Protein AF-A0A926ACT5-F1 (afdb_monomer_lite)

Foldseek 3Di:
DDPPAAAEEEECCVPLVVVQCVVVVNDRHDYDHDDPPSLCCVVVPVGVYYDDDDDPCPSCVVSVHDADPSNCSDDDDDDDDDDLVCCVVDVVVLVVVQVVLQLVQFQVVLQFKKKKKWKAFDADPVVVFCLQCVDPQRQAPPTKDKDWDDDPVPPPDDGGTIIIIIHMGTPVCVVVSVVSCVVRRIDDMDIDGGRTDGDPGRPVSVVVCVVSVND

pLDDT: mean 90.83, std 10.03, range [45.06, 97.69]

Structure (mmCIF, N/CA/C/O backbone):
data_AF-A0A926ACT5-F1
#
_entry.id   AF-A0A926ACT5-F1
#
loop_
_atom_site.group_PDB
_atom_site.id
_atom_site.type_symbol
_atom_site.label_atom_id
_atom_site.label_alt_id
_atom_site.label_comp_id
_atom_site.label_asym_id
_atom_site.label_entity_id
_atom_site.label_seq_id
_atom_site.pdbx_PDB_ins_code
_atom_site.Cartn_x
_atom_site.Cartn_y
_atom_site.Cartn_z
_atom_site.occupancy
_atom_site.B_iso_or_equiv
_atom_site.auth_seq_id
_atom_site.auth_comp_id
_atom_site.auth_asym_id
_atom_site.auth_atom_id
_atom_site.pdbx_PDB_model_num
ATOM 1 N N . GLU A 1 1 ? -18.140 -17.468 43.016 1.00 45.06 1 GLU A N 1
ATOM 2 C CA . GLU A 1 1 ? -19.578 -17.197 42.800 1.00 45.06 1 GLU A CA 1
ATOM 3 C C . GLU A 1 1 ? -19.751 -15.867 42.075 1.00 45.06 1 GLU A C 1
ATOM 5 O O . GLU A 1 1 ? -19.303 -14.857 42.593 1.00 45.06 1 GLU A O 1
ATOM 10 N N . THR A 1 2 ? -20.333 -15.843 40.872 1.00 53.59 2 THR A N 1
ATOM 11 C CA . THR A 1 2 ? -20.598 -14.592 40.121 1.00 53.59 2 THR A CA 1
ATOM 12 C C . THR A 1 2 ? -21.852 -14.725 39.252 1.00 53.59 2 THR A C 1
ATOM 14 O O . THR A 1 2 ? -21.827 -14.436 38.058 1.00 53.59 2 THR A O 1
ATOM 17 N N . LYS A 1 3 ? -22.965 -15.209 39.812 1.00 49.44 3 LYS A N 1
ATOM 18 C CA . LYS A 1 3 ? -24.252 -15.143 39.106 1.00 49.44 3 LYS A CA 1
ATOM 19 C C . LYS A 1 3 ? -24.811 -13.726 39.278 1.00 49.44 3 LYS A C 1
ATOM 21 O O . LYS A 1 3 ? -25.145 -13.344 40.390 1.00 49.44 3 LYS A O 1
ATOM 26 N N . GLY A 1 4 ? -24.852 -12.949 38.189 1.00 66.31 4 GLY A N 1
ATOM 27 C CA . GLY A 1 4 ? -25.552 -11.656 38.127 1.00 66.31 4 GLY A CA 1
ATOM 28 C C . GLY A 1 4 ? -24.704 -10.377 38.066 1.00 66.31 4 GLY A C 1
ATOM 29 O O . GLY A 1 4 ? -25.287 -9.298 38.080 1.00 66.31 4 GLY A O 1
ATOM 30 N N . ARG A 1 5 ? -23.363 -10.442 37.979 1.00 83.88 5 ARG A N 1
ATOM 31 C CA . ARG A 1 5 ? -22.540 -9.225 37.795 1.00 83.88 5 ARG A CA 1
ATOM 32 C C . ARG A 1 5 ? -22.279 -8.932 36.317 1.00 83.88 5 ARG A C 1
ATOM 34 O O . ARG A 1 5 ? -21.979 -9.852 35.559 1.00 83.88 5 ARG A O 1
ATOM 41 N N . ASN A 1 6 ? -22.340 -7.655 35.939 1.00 90.62 6 ASN A N 1
ATOM 42 C CA . ASN A 1 6 ? -21.939 -7.190 34.610 1.00 90.62 6 ASN A CA 1
ATOM 43 C C . ASN A 1 6 ? -20.489 -7.592 34.297 1.00 90.62 6 ASN A C 1
ATOM 45 O O . ASN A 1 6 ? -19.624 -7.573 35.180 1.00 90.62 6 ASN A O 1
ATOM 49 N N . ILE A 1 7 ? -20.221 -7.886 33.024 1.00 94.00 7 ILE A N 1
ATOM 50 C CA . ILE A 1 7 ? -18.858 -8.102 32.525 1.00 94.00 7 ILE A CA 1
ATOM 51 C C . ILE A 1 7 ? -18.122 -6.761 32.547 1.00 94.00 7 ILE A C 1
ATOM 53 O O . ILE A 1 7 ? -18.579 -5.790 31.945 1.00 94.00 7 ILE A O 1
ATOM 57 N N . ARG A 1 8 ? -16.985 -6.683 33.240 1.00 95.56 8 ARG A N 1
ATOM 58 C CA . ARG A 1 8 ? -16.151 -5.477 33.296 1.00 95.56 8 ARG A CA 1
ATOM 59 C C . ARG A 1 8 ? -15.156 -5.491 32.148 1.00 95.56 8 ARG A C 1
ATOM 61 O O . ARG A 1 8 ? -14.378 -6.432 32.021 1.00 95.56 8 ARG A O 1
ATOM 68 N N . ILE A 1 9 ? -15.153 -4.446 31.333 1.00 96.56 9 ILE A N 1
ATOM 69 C CA . ILE A 1 9 ? -14.316 -4.370 30.134 1.00 96.56 9 ILE A CA 1
ATOM 70 C C . ILE A 1 9 ? -13.440 -3.126 30.231 1.00 96.56 9 ILE A C 1
ATOM 72 O O . ILE A 1 9 ? -13.951 -2.006 30.206 1.00 96.56 9 ILE A O 1
ATOM 76 N N . ALA A 1 10 ? -12.127 -3.313 30.355 1.00 96.56 10 ALA A N 1
ATOM 77 C CA . ALA A 1 10 ? -11.166 -2.217 30.395 1.00 96.56 10 ALA A CA 1
ATOM 78 C C . ALA A 1 10 ? -10.848 -1.727 28.978 1.00 96.56 10 ALA A C 1
ATOM 80 O O . ALA A 1 10 ? -10.482 -2.513 28.104 1.00 96.56 10 ALA A O 1
ATOM 81 N N . THR A 1 11 ? -10.997 -0.423 28.734 1.00 95.88 11 THR A N 1
ATOM 82 C CA . THR A 1 11 ? -10.666 0.170 27.432 1.00 95.88 11 THR A CA 1
ATOM 83 C C . THR A 1 11 ? -10.466 1.682 27.499 1.00 95.88 11 THR A C 1
ATOM 85 O O . THR A 1 11 ? -11.102 2.382 28.293 1.00 95.88 11 THR A O 1
ATOM 88 N N . LYS A 1 12 ? -9.631 2.211 26.601 1.00 94.62 12 LYS A N 1
ATOM 89 C CA . LYS A 1 12 ? -9.586 3.647 26.273 1.00 94.62 12 LYS A CA 1
ATOM 90 C C . LYS A 1 12 ? -10.690 4.049 25.284 1.00 94.62 12 LYS A C 1
ATOM 92 O O . LYS A 1 12 ? -11.091 5.208 25.245 1.00 94.62 12 LYS A O 1
ATOM 97 N N . TYR A 1 13 ? -11.229 3.097 24.522 1.00 94.69 13 TYR A N 1
ATOM 98 C CA . TYR A 1 13 ? -12.141 3.313 23.395 1.00 94.69 13 TYR A CA 1
ATOM 99 C C . TYR A 1 13 ? -13.603 3.091 23.791 1.00 94.69 13 TYR A C 1
ATOM 101 O O . TYR A 1 13 ? -14.312 2.261 23.226 1.00 94.69 13 TYR A O 1
ATOM 109 N N . GLN A 1 14 ? -14.062 3.849 24.788 1.00 95.19 14 GLN A N 1
ATOM 110 C CA . GLN A 1 14 ? -15.361 3.649 25.442 1.00 95.19 14 GLN A CA 1
ATOM 111 C C . GLN A 1 14 ? -16.549 3.654 24.465 1.00 95.19 14 GLN A C 1
ATOM 113 O O . GLN A 1 14 ? -17.455 2.834 24.587 1.00 95.19 14 GLN A O 1
ATOM 118 N N . TYR A 1 15 ? -16.553 4.568 23.489 1.00 96.38 15 TYR A N 1
ATOM 119 C CA . TYR A 1 15 ? -17.633 4.669 22.504 1.00 96.38 15 TYR A CA 1
ATOM 120 C C . TYR A 1 15 ? -17.661 3.461 21.557 1.00 96.38 15 TYR A C 1
ATOM 122 O O . TYR A 1 15 ? -18.687 2.790 21.465 1.00 96.38 15 TYR A O 1
ATOM 130 N N . SER A 1 16 ? -16.533 3.144 20.915 1.00 96.12 16 SER A N 1
ATOM 131 C CA . SER A 1 16 ? -16.443 2.031 19.961 1.00 96.12 16 SER A CA 1
ATOM 132 C C . SER A 1 16 ? -16.700 0.680 20.626 1.00 96.12 16 SER A C 1
ATOM 134 O O . SER A 1 16 ? -17.420 -0.142 20.072 1.00 96.12 16 SER A O 1
ATOM 136 N N . ALA A 1 17 ? -16.177 0.464 21.839 1.00 96.19 17 ALA A N 1
ATOM 137 C CA . ALA A 1 17 ? -16.438 -0.756 22.598 1.00 96.19 17 ALA A CA 1
ATOM 138 C C . ALA A 1 17 ? -17.927 -0.897 22.950 1.00 96.19 17 ALA A C 1
ATOM 140 O O . ALA A 1 17 ? -18.503 -1.964 22.758 1.00 96.19 17 ALA A O 1
ATOM 141 N N . ARG A 1 18 ? -18.573 0.182 23.418 1.00 97.19 18 ARG A N 1
ATOM 142 C CA . ARG A 1 18 ? -20.014 0.185 23.719 1.00 97.19 18 ARG A CA 1
ATOM 143 C C . ARG A 1 18 ? -20.842 -0.182 22.493 1.00 97.19 18 ARG A C 1
ATOM 145 O O . ARG A 1 18 ? -21.741 -1.011 22.581 1.00 97.19 18 ARG A O 1
ATOM 152 N N . GLU A 1 19 ? -20.557 0.466 21.371 1.00 97.69 19 GLU A N 1
ATOM 153 C CA . GLU A 1 19 ? -21.309 0.264 20.140 1.00 97.69 19 GLU A CA 1
ATOM 154 C C . GLU A 1 19 ? -21.138 -1.157 19.596 1.00 97.69 19 GLU A C 1
ATOM 156 O O . GLU A 1 19 ? -22.133 -1.810 19.280 1.00 97.69 19 GLU A O 1
ATOM 161 N N . PHE A 1 20 ? -19.908 -1.672 19.615 1.00 97.19 20 PHE A N 1
ATOM 162 C CA . PHE A 1 20 ? -19.615 -3.051 19.250 1.00 97.19 20 PHE A CA 1
ATOM 163 C C . PHE A 1 20 ? -20.406 -4.045 20.107 1.00 97.19 20 PHE A C 1
ATOM 165 O O . PHE A 1 20 ? -21.072 -4.923 19.564 1.00 97.19 20 PHE A O 1
ATOM 172 N N . LEU A 1 21 ? -20.402 -3.882 21.433 1.00 96.50 21 LEU A N 1
ATOM 173 C CA . LEU A 1 21 ? -21.132 -4.768 22.346 1.00 96.50 21 LEU A CA 1
ATOM 174 C C . LEU A 1 21 ? -22.643 -4.731 22.086 1.00 96.50 21 LEU A C 1
ATOM 176 O O . LEU A 1 21 ? -23.273 -5.782 21.994 1.00 96.50 21 LEU A O 1
ATOM 180 N N . HIS A 1 22 ? -23.219 -3.541 21.895 1.00 96.81 22 HIS A N 1
ATOM 181 C CA . HIS A 1 22 ? -24.642 -3.405 21.583 1.00 96.81 22 HIS A CA 1
ATOM 182 C C . HIS A 1 22 ? -25.020 -4.023 20.236 1.00 96.81 22 HIS A C 1
ATOM 184 O O . HIS A 1 22 ? -26.050 -4.688 20.153 1.00 96.81 22 HIS A O 1
ATOM 190 N N . ARG A 1 23 ? -24.189 -3.865 19.197 1.00 96.56 23 ARG A N 1
ATOM 191 C CA . ARG A 1 23 ? -24.409 -4.515 17.894 1.00 96.56 23 ARG A CA 1
ATOM 192 C C . ARG A 1 23 ? -24.407 -6.041 17.983 1.00 96.56 23 ARG A C 1
ATOM 194 O O . ARG A 1 23 ? -25.096 -6.683 17.200 1.00 96.56 23 ARG A O 1
ATOM 201 N N . HIS A 1 24 ? -23.686 -6.601 18.951 1.00 95.25 24 HIS A N 1
ATOM 202 C CA . HIS A 1 24 ? -23.636 -8.040 19.222 1.00 95.25 24 HIS A CA 1
ATOM 203 C C . HIS A 1 24 ? -24.651 -8.495 20.290 1.00 95.25 24 HIS A C 1
ATOM 205 O O . HIS A 1 24 ? -24.569 -9.619 20.777 1.00 95.25 24 HIS A O 1
ATOM 211 N N . GLY A 1 25 ? -25.614 -7.645 20.676 1.00 95.62 25 GLY A N 1
ATOM 212 C CA . GLY A 1 25 ? -26.671 -7.994 21.636 1.00 95.62 25 GLY A CA 1
ATOM 213 C C . GLY A 1 25 ? -26.203 -8.113 23.092 1.00 95.62 25 GLY A C 1
ATOM 214 O O . GLY A 1 25 ? -26.913 -8.659 23.936 1.00 95.62 25 GLY A O 1
ATOM 215 N N . ILE A 1 26 ? -25.012 -7.608 23.416 1.00 94.56 26 ILE A N 1
ATOM 216 C CA . ILE A 1 26 ? -24.458 -7.643 24.769 1.00 94.56 26 ILE A CA 1
ATOM 217 C C . ILE A 1 26 ? -24.882 -6.360 25.487 1.00 94.56 26 ILE A C 1
ATOM 219 O O . ILE A 1 26 ? -24.432 -5.268 25.149 1.00 94.56 26 ILE A O 1
ATOM 223 N N . HIS A 1 27 ? -25.750 -6.488 26.493 1.00 94.00 27 HIS A N 1
ATOM 224 C CA . HIS A 1 27 ? -26.280 -5.350 27.263 1.00 94.00 27 HIS A CA 1
ATOM 225 C C . HIS A 1 27 ? -25.808 -5.311 28.726 1.00 94.00 27 HIS A C 1
ATOM 227 O O . HIS A 1 27 ? -25.861 -4.261 29.361 1.00 94.00 27 HIS A O 1
ATOM 233 N N . HIS A 1 28 ? -25.302 -6.427 29.259 1.00 94.81 28 HIS A N 1
ATOM 234 C CA . HIS A 1 28 ? -24.873 -6.551 30.657 1.00 94.81 28 HIS A CA 1
ATOM 235 C C . HIS A 1 28 ? -23.354 -6.407 30.804 1.00 94.81 28 HIS A C 1
ATOM 237 O O . HIS A 1 28 ? -22.629 -7.375 31.046 1.00 94.81 28 HIS A O 1
ATOM 243 N N . PHE A 1 29 ? -22.862 -5.178 30.651 1.00 95.56 29 PHE A N 1
ATOM 244 C CA . PHE A 1 29 ? -21.443 -4.859 30.780 1.00 95.56 29 PHE A CA 1
ATOM 245 C C . PHE A 1 29 ? -21.216 -3.543 31.527 1.00 95.56 29 PHE A C 1
ATOM 247 O O . PHE A 1 29 ? -22.078 -2.669 31.587 1.00 95.56 29 PHE A O 1
ATOM 254 N N . THR A 1 30 ? -20.019 -3.403 32.082 1.00 96.00 30 THR A N 1
ATOM 255 C CA . THR A 1 30 ? -19.509 -2.172 32.678 1.00 96.00 30 THR A CA 1
ATOM 256 C C . THR A 1 30 ? -18.201 -1.838 31.984 1.00 96.00 30 THR A C 1
ATOM 258 O O . THR A 1 30 ? -17.241 -2.603 32.063 1.00 96.00 30 THR A O 1
ATOM 261 N N . LEU A 1 31 ? -18.141 -0.698 31.297 1.00 96.25 31 LEU A N 1
ATOM 262 C CA . LEU A 1 31 ? -16.879 -0.230 30.737 1.00 96.25 31 LEU A CA 1
ATOM 263 C C . LEU A 1 31 ? -16.059 0.449 31.831 1.00 96.25 31 LEU A C 1
ATOM 265 O O . LEU A 1 31 ? -16.530 1.368 32.498 1.00 96.25 31 LEU A O 1
ATOM 269 N N . VAL A 1 32 ? -14.825 -0.009 31.997 1.00 94.75 32 VAL A N 1
ATOM 270 C CA . VAL A 1 32 ? -13.848 0.569 32.914 1.00 94.75 32 VAL A CA 1
ATOM 271 C C . VAL A 1 32 ? -12.897 1.422 32.086 1.00 94.75 32 VAL A C 1
ATOM 273 O O . VAL A 1 32 ? -12.276 0.937 31.136 1.00 94.75 32 VAL A O 1
ATOM 276 N N . LYS A 1 33 ? -12.802 2.713 32.411 1.00 93.12 33 LYS A N 1
ATOM 277 C CA . LYS A 1 33 ? -11.835 3.605 31.769 1.00 93.12 33 LYS A CA 1
ATOM 278 C C . LYS A 1 33 ? -10.436 3.201 32.231 1.00 93.12 33 LYS A C 1
ATOM 280 O O . LYS A 1 33 ? -10.159 3.239 33.425 1.00 93.12 33 LYS A O 1
ATOM 285 N N . ALA A 1 34 ? -9.584 2.808 31.292 1.00 86.50 34 ALA A N 1
ATOM 286 C CA . ALA A 1 34 ? -8.212 2.407 31.583 1.00 86.50 34 ALA A CA 1
ATOM 287 C C . ALA A 1 34 ? -7.221 3.490 31.140 1.00 86.50 34 ALA A C 1
ATOM 289 O O . ALA A 1 34 ? -7.318 4.019 30.030 1.00 86.50 34 ALA A O 1
ATOM 290 N N . GLU A 1 35 ? -6.251 3.798 31.999 1.00 77.81 35 GLU A N 1
ATOM 291 C CA . GLU A 1 35 ? -5.183 4.764 31.739 1.00 77.81 35 GLU A CA 1
ATOM 292 C C . GLU A 1 35 ? -3.834 4.032 31.797 1.00 77.81 35 GLU A C 1
ATOM 294 O O . GLU A 1 35 ? -3.228 3.885 32.849 1.00 77.81 35 GLU A O 1
ATOM 299 N N . GLY A 1 36 ? -3.393 3.519 30.642 1.00 77.50 36 GLY A N 1
ATOM 300 C CA . GLY A 1 36 ? -2.149 2.741 30.521 1.00 77.50 36 GLY A CA 1
ATOM 301 C C . GLY A 1 36 ? -2.301 1.260 30.896 1.00 77.50 36 GLY A C 1
ATOM 302 O O . GLY A 1 36 ? -3.257 0.894 31.571 1.00 77.50 36 GLY A O 1
ATOM 303 N N . ALA A 1 37 ? -1.383 0.425 30.385 1.00 81.00 37 ALA A N 1
ATOM 304 C CA . ALA A 1 37 ? -1.279 -1.025 30.625 1.00 81.00 37 ALA A CA 1
ATOM 305 C C . ALA A 1 37 ? -2.638 -1.743 30.767 1.00 81.00 37 ALA A C 1
ATOM 307 O O . ALA A 1 37 ? -2.940 -2.352 31.797 1.00 81.00 37 ALA A O 1
ATOM 308 N N . ILE A 1 38 ? -3.481 -1.632 29.735 1.00 88.75 38 ILE A N 1
ATOM 309 C CA . ILE A 1 38 ? -4.850 -2.165 29.763 1.00 88.75 38 ILE A CA 1
ATOM 310 C C . ILE A 1 38 ? -4.809 -3.692 29.883 1.00 88.75 38 ILE A C 1
ATOM 312 O O . ILE A 1 38 ? -5.650 -4.294 30.543 1.00 88.75 38 ILE A O 1
ATOM 316 N N . GLU A 1 39 ? -3.788 -4.315 29.306 1.00 89.31 39 GLU A N 1
ATOM 317 C CA . GLU A 1 39 ? -3.572 -5.756 29.253 1.00 89.31 39 GLU A CA 1
ATOM 318 C C . GLU A 1 39 ? -3.351 -6.384 30.634 1.00 89.31 39 GLU A C 1
ATOM 320 O O . GLU A 1 39 ? -3.660 -7.558 30.822 1.00 89.31 39 GLU A O 1
ATOM 325 N N . ALA A 1 40 ? -2.907 -5.601 31.623 1.00 89.69 40 ALA A N 1
ATOM 326 C CA . ALA A 1 40 ? -2.765 -6.057 33.004 1.00 89.69 40 ALA A CA 1
ATOM 327 C C . ALA A 1 40 ? -4.099 -6.060 33.778 1.00 89.69 40 ALA A C 1
ATOM 329 O O . ALA A 1 40 ? -4.181 -6.643 34.861 1.00 89.69 40 ALA A O 1
ATOM 330 N N . ALA A 1 41 ? -5.154 -5.424 33.250 1.00 92.06 41 ALA A N 1
ATOM 331 C CA . ALA A 1 41 ? -6.433 -5.269 33.944 1.00 92.06 41 ALA A CA 1
ATOM 332 C C . ALA A 1 41 ? -7.088 -6.592 34.382 1.00 92.06 41 ALA A C 1
ATOM 334 O O . ALA A 1 41 ? -7.588 -6.643 35.515 1.00 92.06 41 ALA A O 1
ATOM 335 N N . PRO A 1 42 ? -7.073 -7.664 33.559 1.00 92.62 42 PRO A N 1
ATOM 336 C CA . PRO A 1 42 ? -7.595 -8.965 33.966 1.00 92.62 42 PRO A CA 1
ATOM 337 C C . PRO A 1 42 ? -6.783 -9.599 35.095 1.00 92.62 42 PRO A C 1
ATOM 339 O O . PRO A 1 42 ? -7.362 -10.079 36.066 1.00 92.62 42 PRO A O 1
ATOM 342 N N . THR A 1 43 ? -5.452 -9.531 35.018 1.00 91.50 43 THR A N 1
ATOM 343 C CA . THR A 1 43 ? -4.543 -10.106 36.024 1.00 91.50 43 THR A CA 1
ATOM 344 C C . THR A 1 43 ? -4.644 -9.391 37.371 1.00 91.50 43 THR A C 1
ATOM 346 O O . THR A 1 43 ? -4.647 -10.039 38.413 1.00 91.50 43 THR A O 1
ATOM 349 N N . ILE A 1 44 ? -4.779 -8.060 37.365 1.00 89.88 44 ILE A N 1
ATOM 350 C CA . ILE A 1 44 ? -4.978 -7.251 38.582 1.00 89.88 44 ILE A CA 1
ATOM 351 C C . ILE A 1 44 ? -6.414 -7.417 39.130 1.00 89.88 44 ILE A C 1
ATOM 353 O O . ILE A 1 44 ? -6.680 -7.140 40.298 1.00 89.88 44 ILE A O 1
ATOM 357 N N . GLY A 1 45 ? -7.354 -7.899 38.310 1.00 89.44 45 GLY A N 1
ATOM 358 C CA . GLY A 1 45 ? -8.708 -8.271 38.727 1.00 89.44 45 GLY A CA 1
ATOM 359 C C . GLY A 1 45 ? -9.746 -7.146 38.671 1.00 89.44 45 GLY A C 1
ATOM 360 O O . GLY A 1 45 ? -10.889 -7.338 39.108 1.00 89.44 45 GLY A O 1
ATOM 361 N N . TYR A 1 46 ? -9.405 -5.978 38.117 1.00 90.56 46 TYR A N 1
ATOM 362 C CA . TYR A 1 46 ? -10.346 -4.856 37.988 1.00 90.56 46 TYR A CA 1
ATOM 363 C C . TYR A 1 46 ? -11.161 -4.875 36.682 1.00 90.56 46 TYR A C 1
ATOM 365 O O . TYR A 1 46 ? -12.162 -4.162 36.583 1.00 90.56 46 TYR A O 1
ATOM 373 N N . ALA A 1 47 ? -10.810 -5.735 35.723 1.00 94.56 47 ALA A N 1
ATOM 374 C CA . ALA A 1 47 ? -11.622 -6.041 34.546 1.00 94.56 47 ALA A CA 1
ATOM 375 C C . ALA A 1 47 ? -11.665 -7.551 34.284 1.00 94.56 47 ALA A C 1
ATOM 377 O O . ALA A 1 47 ? -10.821 -8.293 34.766 1.00 94.56 47 ALA A O 1
ATOM 378 N N . ASP A 1 48 ? -12.665 -8.004 33.537 1.00 94.38 48 ASP A N 1
ATOM 379 C CA . ASP A 1 48 ? -12.786 -9.395 33.089 1.00 94.38 48 ASP A CA 1
ATOM 380 C C . ASP A 1 48 ? -12.273 -9.559 31.647 1.00 94.38 48 ASP A C 1
ATOM 382 O O . ASP A 1 48 ? -11.841 -10.638 31.253 1.00 94.38 48 ASP A O 1
ATOM 386 N N . MET A 1 49 ? -12.311 -8.480 30.856 1.00 94.62 49 MET A N 1
ATOM 387 C CA . MET A 1 49 ? -11.855 -8.431 29.466 1.00 94.62 49 MET A CA 1
ATOM 388 C C . MET A 1 49 ? -11.224 -7.073 29.150 1.00 94.62 49 MET A C 1
ATOM 390 O O . MET A 1 49 ? -11.430 -6.093 29.871 1.00 94.62 49 MET A O 1
ATOM 394 N N . VAL A 1 50 ? -10.505 -7.003 28.032 1.00 95.44 50 VAL A N 1
ATOM 395 C CA . VAL A 1 50 ? -9.914 -5.764 27.516 1.00 95.44 50 VAL A CA 1
ATOM 396 C C . VAL A 1 50 ? -10.363 -5.519 26.082 1.00 95.44 50 VAL A C 1
ATOM 398 O O . VAL A 1 50 ? -10.556 -6.462 25.316 1.00 95.44 50 VAL A O 1
ATOM 401 N N . VAL A 1 51 ? -10.504 -4.248 25.717 1.00 95.31 51 VAL A N 1
ATOM 402 C CA . VAL A 1 51 ? -10.598 -3.809 24.320 1.00 95.31 51 VAL A CA 1
ATOM 403 C C . VAL A 1 51 ? -9.483 -2.800 24.099 1.00 95.31 51 VAL A C 1
ATOM 405 O O . VAL A 1 51 ? -9.538 -1.688 24.629 1.00 95.31 51 VAL A O 1
ATOM 408 N N . ASP A 1 52 ? -8.477 -3.190 23.326 1.00 93.12 52 ASP A N 1
ATOM 409 C CA . ASP A 1 52 ? -7.319 -2.353 23.020 1.00 93.12 52 ASP A CA 1
ATOM 410 C C . ASP A 1 52 ? -6.815 -2.595 21.590 1.00 93.12 52 ASP A C 1
ATOM 412 O O . ASP A 1 52 ? -7.250 -3.529 20.909 1.00 93.12 52 ASP A O 1
ATOM 416 N N . LEU A 1 53 ? -5.912 -1.734 21.126 1.00 92.00 53 LEU A N 1
ATOM 417 C CA . LEU A 1 53 ? -5.257 -1.882 19.833 1.00 92.00 53 LEU A CA 1
ATOM 418 C C . LEU A 1 53 ? -4.282 -3.059 19.850 1.00 92.00 53 LEU A C 1
ATOM 420 O O . LEU A 1 53 ? -3.498 -3.240 20.776 1.00 92.00 53 LEU A O 1
ATOM 424 N N . THR A 1 54 ? -4.280 -3.834 18.770 1.00 90.25 54 THR A N 1
ATOM 425 C CA . THR A 1 54 ? -3.299 -4.897 18.566 1.00 90.25 54 THR A CA 1
ATOM 426 C C . THR A 1 54 ? -2.850 -4.935 17.111 1.00 90.25 54 THR A C 1
ATOM 428 O O . THR A 1 54 ? -3.633 -4.640 16.209 1.00 90.25 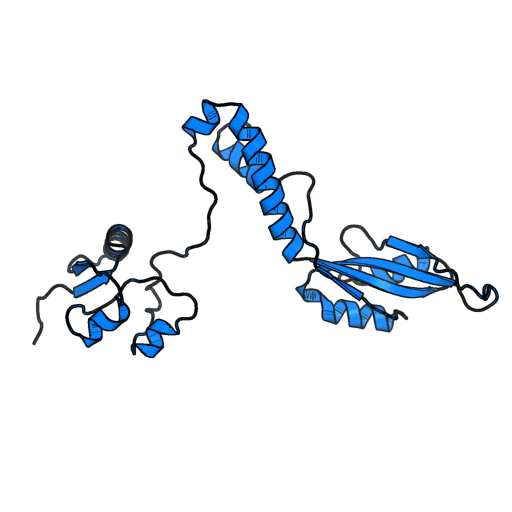54 THR A O 1
ATOM 431 N N . GLN A 1 55 ? -1.580 -5.278 16.886 1.00 86.12 55 GLN A N 1
ATOM 432 C CA . GLN A 1 55 ? -1.000 -5.427 15.548 1.00 86.12 55 GLN A CA 1
ATOM 433 C C . GLN A 1 55 ? -0.479 -6.852 15.334 1.00 86.12 55 GLN A C 1
ATOM 435 O O . GLN A 1 55 ? -1.007 -7.582 14.503 1.00 86.12 55 GLN A O 1
ATOM 440 N N . THR A 1 56 ? 0.527 -7.278 16.104 1.00 84.88 56 THR A N 1
ATOM 441 C CA . THR A 1 56 ? 1.118 -8.629 16.010 1.00 84.88 56 THR A CA 1
ATOM 442 C C . THR A 1 56 ? 0.549 -9.618 17.032 1.00 84.88 56 THR A C 1
ATOM 444 O O . THR A 1 56 ? 0.855 -10.807 16.979 1.00 84.88 56 THR A O 1
ATOM 447 N N . GLY A 1 57 ? -0.243 -9.141 18.000 1.00 84.88 57 GLY A N 1
ATOM 448 C CA . GLY A 1 57 ? -0.737 -9.944 19.122 1.00 84.88 57 GLY A CA 1
ATOM 449 C C . GLY A 1 57 ? 0.305 -10.260 20.204 1.00 84.88 57 GLY A C 1
ATOM 450 O O . GLY A 1 57 ? -0.035 -10.954 21.161 1.00 84.88 57 GLY A O 1
ATOM 451 N N . THR A 1 58 ? 1.545 -9.761 20.094 1.00 87.75 58 THR A N 1
ATOM 452 C CA . THR A 1 58 ? 2.627 -10.032 21.062 1.00 87.75 58 THR A CA 1
ATOM 453 C C . THR A 1 58 ? 2.239 -9.597 22.477 1.00 87.75 58 THR A C 1
ATOM 455 O O . THR A 1 58 ? 2.258 -10.418 23.388 1.00 87.75 58 THR A O 1
ATOM 458 N N . THR A 1 59 ? 1.766 -8.360 22.638 1.00 87.38 59 THR A N 1
ATOM 459 C CA . THR A 1 59 ? 1.385 -7.790 23.941 1.00 87.38 59 THR A CA 1
ATOM 460 C C . THR A 1 59 ? 0.257 -8.567 24.624 1.00 87.38 59 THR A C 1
ATOM 462 O O . THR A 1 59 ? 0.278 -8.762 25.838 1.00 87.38 59 THR A O 1
ATOM 465 N N . LEU A 1 60 ? -0.708 -9.082 23.851 1.00 90.56 60 LEU A N 1
ATOM 466 C CA . LEU A 1 60 ? -1.773 -9.934 24.389 1.00 90.56 60 LEU A CA 1
ATOM 467 C C . LEU A 1 60 ? -1.195 -11.246 24.933 1.00 90.56 60 LEU A C 1
ATOM 469 O O . LEU A 1 60 ? -1.521 -11.638 26.050 1.00 90.56 60 LEU A O 1
ATOM 473 N N . ARG A 1 61 ? -0.304 -11.899 24.176 1.00 89.62 61 ARG A N 1
ATOM 474 C CA . ARG A 1 61 ? 0.316 -13.172 24.576 1.00 89.62 61 ARG A CA 1
ATOM 475 C C . ARG A 1 61 ? 1.174 -13.033 25.829 1.00 89.62 61 ARG A C 1
ATOM 477 O O . ARG A 1 61 ? 1.085 -13.889 26.703 1.00 89.62 61 ARG A O 1
ATOM 484 N N . GLU A 1 62 ? 1.956 -11.960 25.925 1.00 91.00 62 GLU A N 1
ATOM 485 C CA . GLU A 1 62 ? 2.782 -11.649 27.102 1.00 91.00 62 GLU A CA 1
ATOM 486 C C . GLU A 1 62 ? 1.944 -11.465 28.375 1.00 91.00 62 GLU A C 1
ATOM 488 O O . GLU A 1 62 ? 2.415 -11.759 29.468 1.00 91.00 62 GLU A O 1
ATOM 493 N N . ASN A 1 63 ? 0.679 -11.056 28.235 1.00 90.94 63 ASN A N 1
ATOM 494 C CA . ASN A 1 63 ? -0.272 -10.911 29.339 1.00 90.94 63 ASN A CA 1
ATOM 495 C C . ASN A 1 63 ? -1.235 -12.106 29.473 1.00 90.94 63 ASN A C 1
ATOM 497 O O . ASN A 1 63 ? -2.265 -12.001 30.134 1.00 90.94 63 ASN A O 1
ATOM 501 N N . HIS A 1 64 ? -0.924 -13.247 28.845 1.00 93.12 64 HIS A N 1
ATOM 502 C CA . HIS A 1 64 ? -1.761 -14.456 28.845 1.00 93.12 64 HIS A CA 1
ATOM 503 C C . HIS A 1 64 ? -3.195 -14.236 28.322 1.00 93.12 64 HIS A C 1
ATOM 505 O O . HIS A 1 64 ? -4.128 -14.958 28.680 1.00 93.12 64 HIS A O 1
ATOM 511 N N . LEU A 1 65 ? -3.370 -13.258 27.434 1.00 94.44 65 LEU A N 1
ATOM 512 C CA . LEU A 1 65 ? -4.624 -12.953 26.757 1.00 94.44 65 LEU A CA 1
ATOM 513 C C . LEU A 1 65 ? -4.654 -13.583 25.363 1.00 94.44 65 LEU A C 1
ATOM 515 O O . LEU A 1 65 ? -3.626 -13.824 24.725 1.00 94.44 65 LEU A O 1
ATOM 519 N N . LYS A 1 66 ? -5.866 -13.806 24.855 1.00 93.38 66 LYS A N 1
ATOM 520 C CA . LYS A 1 66 ? -6.102 -14.244 23.477 1.00 93.38 66 LYS A CA 1
ATOM 521 C C . LYS A 1 66 ? -7.140 -13.345 22.806 1.00 93.38 66 LYS A C 1
ATOM 523 O O . LYS A 1 66 ? -8.113 -12.976 23.466 1.00 93.38 66 LYS A O 1
ATOM 528 N N . PRO A 1 67 ? -6.971 -13.009 21.516 1.00 92.88 67 PRO A N 1
ATOM 529 C CA . PRO A 1 67 ? -8.034 -12.360 20.765 1.00 92.88 67 PRO A CA 1
ATOM 530 C C . PRO A 1 67 ? -9.237 -13.304 20.652 1.00 92.88 67 PRO A C 1
ATOM 532 O O . PRO A 1 67 ? -9.079 -14.526 20.567 1.00 92.88 67 PRO A O 1
ATOM 535 N N . LEU A 1 68 ? -10.439 -12.735 20.647 1.00 93.06 68 LEU A N 1
ATOM 536 C CA . LEU A 1 68 ? -11.650 -13.475 20.303 1.00 93.06 68 LEU A CA 1
ATOM 537 C C . LEU A 1 68 ? -11.790 -13.538 18.781 1.00 93.06 68 LEU A C 1
ATOM 539 O O . LEU A 1 68 ? -11.427 -12.585 18.092 1.00 93.06 68 LEU A O 1
ATOM 543 N N . ALA A 1 69 ? -12.321 -14.647 18.262 1.00 91.19 69 ALA A N 1
ATOM 544 C CA . ALA A 1 69 ? -12.472 -14.859 16.820 1.00 91.19 69 ALA A CA 1
ATOM 545 C C . ALA A 1 69 ? -13.381 -13.805 16.163 1.00 91.19 69 ALA A C 1
ATOM 547 O O . ALA A 1 69 ? -13.142 -13.387 15.035 1.00 91.19 69 ALA A O 1
ATOM 548 N N . ASP A 1 70 ? -14.384 -13.348 16.902 1.00 91.88 70 ASP A N 1
ATOM 549 C CA . ASP A 1 70 ? -15.341 -12.304 16.551 1.00 91.88 70 ASP A CA 1
ATOM 550 C C . ASP A 1 70 ? -15.034 -10.963 17.241 1.00 91.88 70 ASP A C 1
ATOM 552 O O . ASP A 1 70 ? -15.795 -10.015 17.112 1.00 91.88 70 ASP A O 1
ATOM 556 N N . GLY A 1 71 ? -13.905 -10.842 17.948 1.00 92.75 71 GLY A N 1
ATOM 557 C CA . GLY A 1 71 ? -13.577 -9.685 18.793 1.00 92.75 71 GLY A CA 1
ATOM 558 C C . GLY A 1 71 ? -12.990 -8.475 18.067 1.00 92.75 71 GLY A C 1
ATOM 559 O O . GLY A 1 71 ? -12.474 -7.567 18.723 1.00 92.75 71 GLY A O 1
ATOM 560 N N . VAL A 1 72 ? -13.000 -8.457 16.732 1.00 94.94 72 VAL A N 1
ATOM 561 C CA . VAL A 1 72 ? -12.483 -7.321 15.962 1.00 94.94 72 VAL A CA 1
ATOM 562 C C . VAL A 1 72 ? -13.508 -6.195 15.995 1.00 94.94 72 VAL A C 1
ATOM 564 O O . VAL A 1 72 ? -14.502 -6.217 15.278 1.00 94.94 72 VAL A O 1
ATOM 567 N N . VAL A 1 73 ? -13.229 -5.183 16.818 1.00 95.69 73 VAL A N 1
ATOM 568 C CA . VAL A 1 73 ? -14.093 -4.005 16.955 1.00 95.69 73 VAL A CA 1
ATOM 569 C C . VAL A 1 73 ? -14.068 -3.150 15.688 1.00 95.69 73 VAL A C 1
ATOM 571 O O . VAL A 1 73 ? -15.114 -2.852 15.120 1.00 95.69 73 VAL A O 1
ATOM 574 N N . VAL A 1 74 ? -12.872 -2.756 15.240 1.00 94.50 74 VAL A N 1
ATOM 575 C CA . VAL A 1 74 ? -12.641 -1.959 14.026 1.00 94.50 74 VAL A CA 1
ATOM 576 C C . VAL A 1 74 ? -11.269 -2.314 13.451 1.00 94.50 74 VAL A C 1
ATOM 578 O O . VAL A 1 74 ? -10.285 -2.371 14.189 1.00 94.50 74 VAL A O 1
ATOM 581 N N . ALA A 1 75 ? -11.183 -2.491 12.130 1.00 93.69 75 ALA A N 1
ATOM 582 C CA . ALA A 1 75 ? -9.907 -2.486 11.418 1.00 93.69 75 ALA A CA 1
ATOM 583 C C . ALA A 1 75 ? -9.462 -1.033 11.185 1.00 93.69 75 ALA A C 1
ATOM 585 O O . ALA A 1 75 ? -10.212 -0.237 10.620 1.00 93.69 75 ALA A O 1
ATOM 586 N N . SER A 1 76 ? -8.261 -0.679 11.644 1.00 92.75 76 SER A N 1
ATOM 587 C CA . SER A 1 76 ? -7.767 0.703 11.632 1.00 92.75 76 SER A CA 1
ATOM 588 C C . SER A 1 76 ? -6.536 0.862 10.743 1.00 92.75 76 SER A C 1
ATOM 590 O O . SER A 1 76 ? -5.683 -0.021 10.676 1.00 92.75 76 SER A O 1
ATOM 592 N N . GLN A 1 77 ? -6.442 2.016 10.087 1.00 94.38 77 GLN A N 1
ATOM 593 C CA . GLN A 1 77 ? -5.286 2.467 9.317 1.00 94.38 77 GLN A CA 1
ATOM 594 C C . GLN A 1 77 ? -5.198 3.997 9.373 1.00 94.38 77 GLN A C 1
ATOM 596 O O . GLN A 1 77 ? -6.150 4.669 9.774 1.00 94.38 77 GLN A O 1
ATOM 601 N N . ALA A 1 78 ? -4.059 4.558 8.967 1.00 93.00 78 ALA A N 1
ATOM 602 C CA . ALA A 1 78 ? -3.938 6.002 8.809 1.00 93.00 78 ALA A CA 1
ATOM 603 C C . ALA A 1 78 ? -4.821 6.480 7.644 1.00 93.00 78 ALA A C 1
ATOM 605 O O . ALA A 1 78 ? -4.742 5.939 6.542 1.00 93.00 78 ALA A O 1
ATOM 606 N N . CYS A 1 79 ? -5.631 7.511 7.886 1.00 93.44 79 CYS A N 1
ATOM 607 C CA . CYS A 1 79 ? -6.541 8.086 6.899 1.00 93.44 79 CYS A CA 1
ATOM 608 C C . CYS A 1 79 ? -6.303 9.593 6.777 1.00 93.44 79 CYS A C 1
ATOM 610 O O . CYS A 1 79 ? -6.163 10.283 7.788 1.00 93.44 79 CYS A O 1
ATOM 612 N N . LEU A 1 80 ? -6.326 10.116 5.550 1.00 93.19 80 LEU A N 1
ATOM 613 C CA . LEU A 1 80 ? -6.458 11.552 5.306 1.00 93.19 80 LEU A CA 1
ATOM 614 C C . LEU A 1 80 ? -7.949 11.913 5.328 1.00 93.19 80 LEU A C 1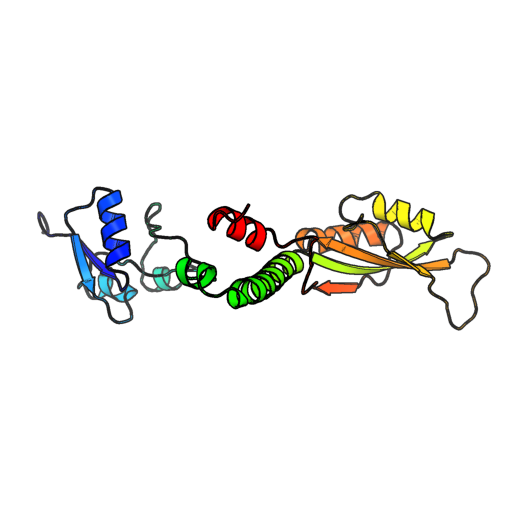
ATOM 616 O O . LEU A 1 80 ? -8.729 11.367 4.551 1.00 93.19 80 LEU A O 1
ATOM 620 N N . VAL A 1 81 ? -8.351 12.817 6.223 1.00 93.75 81 VAL A N 1
ATOM 621 C CA . VAL A 1 81 ? -9.755 13.215 6.416 1.00 93.75 81 VAL A CA 1
ATOM 622 C C . VAL A 1 81 ? -9.907 14.707 6.136 1.00 93.75 81 VAL A C 1
ATOM 624 O O . VAL A 1 81 ? -9.096 15.510 6.590 1.00 93.75 81 VAL A O 1
ATOM 627 N N . ALA A 1 82 ? -10.963 15.086 5.412 1.00 92.06 82 ALA A N 1
ATOM 628 C CA . ALA A 1 82 ? -11.262 16.474 5.070 1.00 92.06 82 ALA A CA 1
ATOM 629 C C . ALA A 1 82 ? -12.701 16.856 5.445 1.00 92.06 82 ALA A C 1
ATOM 631 O O . ALA A 1 82 ? -13.619 16.035 5.400 1.00 92.06 82 ALA A O 1
ATOM 632 N N . ASN A 1 83 ? -12.914 18.128 5.791 1.00 93.75 83 ASN A N 1
ATOM 633 C CA . ASN A 1 83 ? -14.245 18.662 6.063 1.00 93.75 83 ASN A CA 1
ATOM 634 C C . ASN A 1 83 ? -14.954 19.040 4.748 1.00 93.75 83 ASN A C 1
ATOM 636 O O . ASN A 1 83 ? -14.521 19.941 4.030 1.00 93.75 83 ASN A O 1
ATOM 640 N N . LYS A 1 84 ? -16.090 18.390 4.465 1.00 92.19 84 LYS A N 1
ATOM 641 C CA . LYS A 1 84 ? -16.873 18.591 3.233 1.00 92.19 84 LYS A CA 1
ATOM 642 C C . LYS A 1 84 ? -17.360 20.032 3.029 1.00 92.19 84 LYS A C 1
ATOM 644 O O . LYS A 1 84 ? -17.395 20.502 1.896 1.00 92.19 84 LYS A O 1
ATOM 649 N N . GLN A 1 85 ? -17.754 20.728 4.094 1.00 92.19 85 GLN A N 1
ATOM 650 C CA . GLN A 1 85 ? -18.219 22.116 4.001 1.00 92.19 85 GLN A CA 1
ATOM 651 C C . GLN A 1 85 ? -17.056 23.062 3.701 1.00 92.19 85 GLN A C 1
ATOM 653 O O . GLN A 1 85 ? -17.184 23.916 2.830 1.00 92.19 85 GLN A O 1
ATOM 658 N N . ALA A 1 86 ? -15.907 22.860 4.352 1.00 93.62 86 ALA A N 1
ATOM 659 C CA . ALA A 1 86 ? -14.705 23.651 4.098 1.00 93.62 86 ALA A CA 1
ATOM 660 C C . ALA A 1 86 ? -14.233 23.519 2.641 1.00 93.62 86 ALA A C 1
ATOM 662 O O . ALA A 1 86 ? -13.939 24.530 2.008 1.00 93.62 86 ALA A O 1
ATOM 663 N N . LEU A 1 87 ? -14.239 22.298 2.088 1.00 93.25 87 LEU A N 1
ATOM 664 C CA . LEU A 1 87 ? -13.893 22.054 0.681 1.00 93.25 87 LEU A CA 1
ATOM 665 C C . LEU A 1 87 ? -14.823 22.778 -0.302 1.00 93.25 87 LEU A C 1
ATOM 667 O O . LEU A 1 87 ? -14.375 23.204 -1.359 1.00 93.25 87 LEU A O 1
ATOM 671 N N . ARG A 1 88 ? -16.110 22.925 0.037 1.00 89.44 88 ARG A N 1
ATOM 672 C CA . ARG A 1 88 ? -17.082 23.661 -0.790 1.00 89.44 88 ARG A CA 1
ATOM 673 C C . ARG A 1 88 ? -16.951 25.175 -0.649 1.00 89.44 88 ARG A C 1
ATOM 675 O O . ARG A 1 88 ? -17.183 25.892 -1.612 1.00 89.44 88 ARG A O 1
ATOM 682 N N . ALA A 1 89 ? -16.623 25.653 0.548 1.00 93.19 89 ALA A N 1
ATOM 683 C CA . ALA A 1 89 ? -16.551 27.079 0.846 1.00 93.19 89 ALA A CA 1
ATOM 684 C C . ALA A 1 89 ? -15.245 27.727 0.361 1.00 93.19 89 ALA A C 1
ATOM 686 O O . ALA A 1 89 ? -15.252 28.902 0.004 1.00 93.19 89 ALA A O 1
ATOM 687 N N . ASN A 1 90 ? -14.130 26.987 0.359 1.00 94.25 90 ASN A N 1
ATOM 688 C CA . ASN A 1 90 ? -12.823 27.509 -0.029 1.00 94.25 90 ASN A CA 1
ATOM 689 C C . ASN A 1 90 ? -12.294 26.819 -1.303 1.00 94.25 90 ASN A C 1
ATOM 691 O O . ASN A 1 90 ? -11.793 25.692 -1.219 1.00 94.25 90 ASN A O 1
ATOM 695 N N . PRO A 1 91 ? -12.317 27.501 -2.465 1.00 89.31 91 PRO A N 1
ATOM 696 C CA . PRO A 1 91 ? -11.898 26.915 -3.737 1.00 89.31 91 PRO A CA 1
ATOM 697 C C . PRO A 1 91 ? -10.400 26.574 -3.797 1.00 89.31 91 PRO A C 1
ATOM 699 O O . PRO A 1 91 ? -10.000 25.752 -4.616 1.00 89.31 91 PRO A O 1
ATOM 702 N N . LEU A 1 92 ? -9.563 27.141 -2.919 1.00 93.19 92 LEU A N 1
ATOM 703 C CA . LEU A 1 92 ? -8.120 26.868 -2.888 1.00 93.19 92 LEU A CA 1
ATOM 704 C C . LEU A 1 92 ? -7.772 25.501 -2.272 1.00 93.19 92 LEU A C 1
ATOM 706 O O . LEU A 1 92 ? -6.663 24.994 -2.460 1.00 93.19 92 LEU A O 1
ATOM 710 N N . LEU A 1 93 ? -8.700 24.883 -1.532 1.00 94.31 93 LEU A N 1
ATOM 711 C CA . LEU A 1 93 ? -8.439 23.605 -0.867 1.00 94.31 93 LEU A CA 1
ATOM 712 C C . LEU A 1 93 ? -8.456 22.421 -1.834 1.00 94.31 93 LEU A C 1
ATOM 714 O O . LEU A 1 93 ? -7.685 21.484 -1.638 1.00 94.31 93 LEU A O 1
ATOM 718 N N . LEU A 1 94 ? -9.300 22.451 -2.871 1.00 92.56 94 LEU A N 1
ATOM 719 C CA . LEU A 1 94 ? -9.428 21.333 -3.809 1.00 92.56 94 LEU A CA 1
ATOM 720 C C . LEU A 1 94 ? -8.132 21.058 -4.592 1.00 92.56 94 LEU A C 1
ATOM 722 O O . LEU A 1 94 ? -7.694 19.910 -4.556 1.00 92.56 94 LEU A O 1
ATOM 726 N N . PRO A 1 95 ? -7.454 22.052 -5.203 1.00 93.94 95 PRO A N 1
ATOM 727 C CA . PRO A 1 95 ? -6.175 21.817 -5.884 1.00 93.94 95 PRO A CA 1
ATOM 728 C C . PRO A 1 95 ? -5.068 21.323 -4.941 1.00 93.94 95 PRO A C 1
ATOM 730 O O . PRO A 1 95 ? -4.256 20.466 -5.297 1.00 93.94 95 PRO A O 1
ATOM 733 N N . THR A 1 96 ? -5.051 21.832 -3.705 1.00 94.44 96 THR A N 1
ATOM 734 C CA . THR A 1 96 ? -4.089 21.398 -2.681 1.00 94.44 96 THR A CA 1
ATOM 735 C C . THR A 1 96 ? -4.319 19.932 -2.310 1.00 94.44 96 THR A C 1
ATOM 737 O O . THR A 1 96 ? -3.378 19.142 -2.241 1.00 94.44 96 THR A O 1
ATOM 740 N N . LEU A 1 97 ? -5.582 19.553 -2.105 1.00 94.75 97 LEU A N 1
ATOM 741 C CA . LEU A 1 97 ? -5.965 18.185 -1.782 1.00 94.75 97 LEU A CA 1
ATOM 742 C C . LEU A 1 97 ? -5.718 17.234 -2.956 1.00 94.75 97 LEU A C 1
ATOM 744 O O . LEU A 1 97 ? -5.219 16.137 -2.730 1.00 94.75 97 LEU A O 1
ATOM 748 N N . GLN A 1 98 ? -6.002 17.661 -4.188 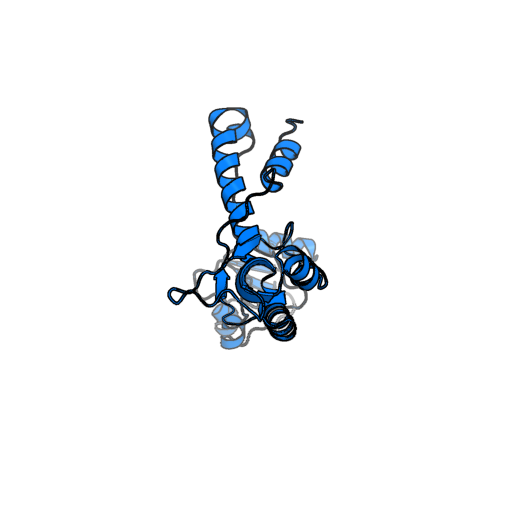1.00 94.62 98 GLN A N 1
ATOM 749 C CA . GLN A 1 98 ? -5.665 16.914 -5.398 1.00 94.62 98 GLN A CA 1
ATOM 750 C C . GLN A 1 98 ? -4.175 16.574 -5.422 1.00 94.62 98 GLN A C 1
ATOM 752 O O . GLN A 1 98 ? -3.821 15.405 -5.517 1.00 94.62 98 GLN A O 1
ATOM 757 N N . THR A 1 99 ? -3.312 17.577 -5.226 1.00 95.19 99 THR A N 1
ATOM 758 C CA . THR A 1 99 ? -1.856 17.380 -5.182 1.00 95.19 99 THR A CA 1
ATOM 759 C C . THR A 1 99 ? -1.474 16.346 -4.114 1.00 95.19 99 THR A C 1
ATOM 761 O O . THR A 1 99 ? -0.723 15.414 -4.388 1.00 95.19 99 THR A O 1
ATOM 764 N N . MET A 1 100 ? -2.010 16.458 -2.891 1.00 95.44 100 MET A N 1
ATOM 765 C CA . MET A 1 100 ? -1.724 15.488 -1.822 1.00 95.44 100 MET A CA 1
ATOM 766 C C . MET A 1 100 ? -2.168 14.067 -2.189 1.00 95.44 100 MET A C 1
ATOM 768 O O . MET A 1 100 ? -1.418 13.117 -1.963 1.00 95.44 100 MET A O 1
ATOM 772 N N . LEU A 1 101 ? -3.370 13.917 -2.751 1.00 96.12 101 LEU A N 1
ATOM 773 C CA . LEU A 1 101 ? -3.918 12.619 -3.139 1.00 96.12 101 LEU A CA 1
ATOM 774 C C . LEU A 1 101 ? -3.153 11.998 -4.310 1.00 96.12 101 LEU A C 1
ATOM 776 O O . LEU A 1 101 ? -2.859 10.809 -4.255 1.00 96.12 101 LEU A O 1
ATOM 780 N N . GLU A 1 102 ? -2.734 12.791 -5.296 1.00 96.44 102 GLU A N 1
ATOM 781 C CA . GLU A 1 102 ? -1.873 12.335 -6.392 1.00 96.44 102 GLU A CA 1
ATOM 782 C C . GLU A 1 102 ? -0.549 11.767 -5.870 1.00 96.44 102 GLU A C 1
ATOM 784 O O . GLU A 1 102 ? -0.151 10.668 -6.258 1.00 96.44 102 GLU A O 1
ATOM 789 N N . TYR A 1 103 ? 0.112 12.455 -4.932 1.00 96.12 103 TYR A N 1
ATOM 790 C CA . TYR A 1 103 ? 1.347 11.949 -4.324 1.00 96.12 103 TYR A CA 1
ATOM 791 C C . TYR A 1 103 ? 1.131 10.670 -3.508 1.00 96.12 103 TYR A C 1
ATOM 793 O O . TYR A 1 103 ? 1.982 9.776 -3.541 1.00 96.12 103 TYR A O 1
ATOM 801 N N . ILE A 1 104 ? 0.023 10.573 -2.765 1.00 95.81 104 ILE A N 1
ATOM 802 C CA . ILE A 1 104 ? -0.306 9.379 -1.974 1.00 95.81 104 ILE A CA 1
ATOM 803 C C . ILE A 1 104 ? -0.579 8.195 -2.903 1.00 95.81 104 ILE A C 1
ATOM 805 O O . ILE A 1 104 ? 0.034 7.141 -2.725 1.00 95.81 104 ILE A O 1
ATOM 809 N N . ASP A 1 105 ? -1.430 8.372 -3.913 1.00 96.25 105 ASP A N 1
ATOM 810 C CA . ASP A 1 105 ? -1.752 7.334 -4.893 1.00 96.25 105 ASP A CA 1
ATOM 811 C C . ASP A 1 105 ? -0.485 6.879 -5.623 1.00 96.25 105 ASP A C 1
ATOM 813 O O . ASP A 1 105 ? -0.198 5.680 -5.693 1.00 96.25 105 ASP A O 1
ATOM 817 N N . ALA A 1 106 ? 0.342 7.825 -6.076 1.00 97.12 106 ALA A N 1
ATOM 818 C CA . ALA A 1 106 ? 1.587 7.514 -6.762 1.00 97.12 106 ALA A CA 1
ATOM 819 C C . ALA A 1 106 ? 2.570 6.748 -5.868 1.00 97.12 106 ALA A C 1
ATOM 821 O O . ALA A 1 106 ? 3.221 5.812 -6.338 1.00 97.12 106 ALA A O 1
ATOM 822 N N . ALA A 1 107 ? 2.669 7.095 -4.581 1.00 96.38 107 ALA A N 1
ATOM 823 C CA . ALA A 1 107 ? 3.512 6.377 -3.626 1.00 96.38 107 ALA A CA 1
ATOM 824 C C . ALA A 1 107 ? 2.994 4.958 -3.359 1.00 96.38 107 ALA A C 1
ATOM 826 O O . ALA A 1 107 ? 3.773 4.006 -3.281 1.00 96.38 107 ALA A O 1
ATOM 827 N N . MET A 1 108 ? 1.676 4.802 -3.217 1.00 94.44 108 MET A N 1
ATOM 828 C CA . MET A 1 108 ? 1.040 3.505 -2.986 1.00 94.44 108 MET A CA 1
ATOM 829 C C . MET A 1 108 ? 1.180 2.585 -4.199 1.00 94.44 108 MET A C 1
ATOM 831 O O . MET A 1 108 ? 1.457 1.396 -4.032 1.00 94.44 108 MET A O 1
ATOM 835 N N . HIS A 1 109 ? 1.074 3.128 -5.413 1.00 94.19 109 HIS A N 1
ATOM 836 C CA . HIS A 1 109 ? 1.383 2.397 -6.637 1.00 94.19 109 HIS A CA 1
ATOM 837 C C . HIS A 1 109 ? 2.872 2.062 -6.736 1.00 94.19 109 HIS A C 1
ATOM 839 O O . HIS A 1 109 ? 3.202 0.900 -6.959 1.00 94.19 109 HIS A O 1
ATOM 845 N N . GLY A 1 110 ? 3.765 3.028 -6.499 1.00 95.62 110 GLY A N 1
ATOM 846 C CA . GLY A 1 110 ? 5.218 2.852 -6.597 1.00 95.62 110 GLY A CA 1
ATOM 847 C C . GLY A 1 110 ? 5.751 1.693 -5.757 1.00 95.62 110 GLY A C 1
ATOM 848 O O . GLY A 1 110 ? 6.491 0.860 -6.272 1.00 95.62 110 GLY A O 1
ATOM 849 N N . LYS A 1 111 ? 5.267 1.539 -4.516 1.00 95.00 111 LYS A N 1
ATOM 850 C CA . LYS A 1 111 ? 5.635 0.421 -3.619 1.00 95.00 111 LYS A CA 1
ATOM 851 C C . LYS A 1 111 ? 5.436 -0.972 -4.230 1.00 95.00 111 LYS A C 1
ATOM 853 O O . LYS A 1 111 ? 6.058 -1.938 -3.787 1.00 95.00 111 LYS A O 1
ATOM 858 N N . ARG A 1 112 ? 4.554 -1.095 -5.222 1.00 95.31 112 ARG A N 1
ATOM 859 C CA . ARG A 1 112 ? 4.230 -2.361 -5.886 1.00 95.31 112 ARG A CA 1
ATOM 860 C C . ARG A 1 112 ? 5.182 -2.690 -7.029 1.00 95.31 112 ARG A C 1
ATOM 862 O O . ARG A 1 112 ? 5.071 -3.794 -7.555 1.00 95.31 112 ARG A O 1
ATOM 869 N N . TYR A 1 113 ? 6.082 -1.781 -7.404 1.00 96.19 113 TYR A N 1
ATOM 870 C CA . TYR A 1 113 ? 6.937 -1.921 -8.575 1.00 96.19 113 TYR A CA 1
ATOM 871 C C . TYR A 1 113 ? 8.434 -1.808 -8.263 1.00 96.19 113 TYR A C 1
ATOM 873 O O . TYR A 1 113 ? 8.874 -1.121 -7.338 1.00 96.19 113 TYR A O 1
ATOM 881 N N . GLN A 1 114 ? 9.225 -2.477 -9.096 1.00 96.62 114 GLN A N 1
ATOM 882 C CA . GLN A 1 114 ? 10.680 -2.388 -9.160 1.00 96.62 114 GLN A CA 1
ATOM 883 C C . GLN 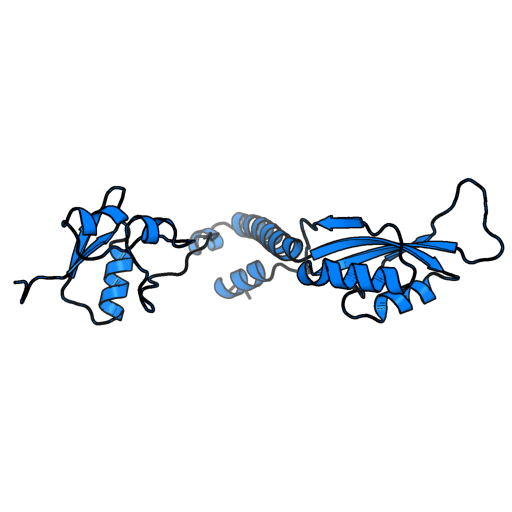A 1 114 ? 11.071 -2.071 -10.601 1.00 96.62 114 GLN A C 1
ATOM 885 O O . GLN A 1 114 ? 10.513 -2.652 -11.533 1.00 96.62 114 GLN A O 1
ATOM 890 N N . ASN A 1 115 ? 12.039 -1.180 -10.778 1.00 97.00 115 ASN A N 1
ATOM 891 C CA . ASN A 1 115 ? 12.672 -0.958 -12.065 1.00 97.00 115 ASN A CA 1
ATOM 892 C C . ASN A 1 115 ? 13.871 -1.901 -12.186 1.00 97.00 115 ASN A C 1
ATOM 894 O O . ASN A 1 115 ? 14.751 -1.900 -11.326 1.00 97.00 115 ASN A O 1
ATOM 898 N N . LEU A 1 116 ? 13.888 -2.721 -13.231 1.00 97.38 116 LEU A N 1
ATOM 899 C CA . LEU A 1 116 ? 15.000 -3.599 -13.554 1.00 97.38 116 LEU A CA 1
ATOM 900 C C . LEU A 1 116 ? 15.786 -3.034 -14.718 1.00 97.38 116 LEU A C 1
ATOM 902 O O . LEU A 1 116 ? 15.197 -2.661 -15.729 1.00 97.38 116 LEU A O 1
ATOM 906 N N . THR A 1 117 ? 17.106 -3.077 -14.600 1.00 97.69 117 THR A N 1
ATOM 907 C CA . THR A 1 117 ? 18.026 -2.825 -15.707 1.00 97.69 117 THR A CA 1
ATOM 908 C C . THR A 1 117 ? 18.915 -4.049 -15.887 1.00 97.69 117 THR A C 1
ATOM 910 O O . THR A 1 117 ? 19.518 -4.526 -14.925 1.00 97.69 117 THR A O 1
ATOM 913 N N . VAL A 1 118 ? 18.967 -4.587 -17.103 1.00 97.12 118 VAL A N 1
ATOM 914 C CA . VAL A 1 118 ? 19.711 -5.806 -17.453 1.00 97.12 118 VAL A CA 1
ATOM 915 C C . VAL A 1 118 ? 20.442 -5.622 -18.775 1.00 97.12 118 VAL A C 1
ATOM 917 O O . VAL A 1 118 ? 19.915 -4.999 -19.690 1.00 97.12 118 VAL A O 1
ATOM 920 N N . ASN A 1 119 ? 21.632 -6.204 -18.897 1.00 95.88 119 ASN A N 1
ATOM 921 C CA . ASN A 1 119 ? 22.390 -6.203 -20.143 1.00 95.88 119 ASN A CA 1
ATOM 922 C C . ASN A 1 119 ? 22.168 -7.521 -20.887 1.00 95.88 119 ASN A C 1
ATOM 924 O O . ASN A 1 119 ? 22.419 -8.590 -20.330 1.00 95.88 119 ASN A O 1
ATOM 928 N N . ILE A 1 120 ? 21.708 -7.454 -22.134 1.00 94.44 120 ILE A N 1
ATOM 929 C CA . ILE A 1 120 ? 21.411 -8.612 -22.987 1.00 94.44 120 ILE A CA 1
ATOM 930 C C . ILE A 1 120 ? 22.198 -8.474 -24.292 1.00 94.44 120 ILE A C 1
ATOM 932 O O . ILE A 1 120 ? 22.233 -7.392 -24.881 1.00 94.44 120 ILE A O 1
ATOM 936 N N . SER A 1 121 ? 22.825 -9.557 -24.752 1.00 91.00 121 SER A N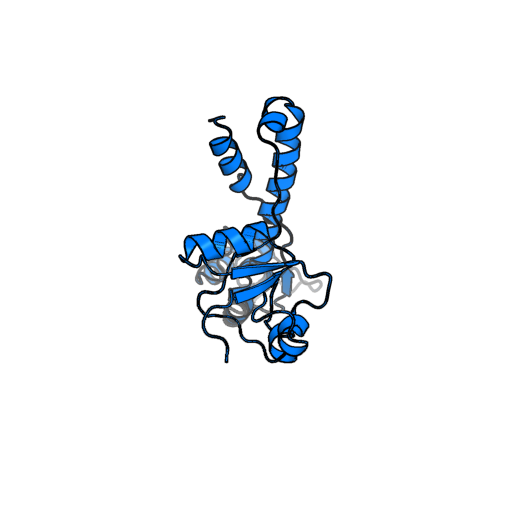 1
ATOM 937 C CA . SER A 1 121 ? 23.432 -9.609 -26.083 1.00 91.00 121 SER A CA 1
ATOM 938 C C . SER A 1 121 ? 22.398 -10.004 -27.142 1.00 91.00 121 SER A C 1
ATOM 940 O O . SER A 1 121 ? 21.544 -10.869 -26.928 1.00 91.00 121 SER A O 1
ATOM 942 N N . GLY A 1 122 ? 22.456 -9.368 -28.308 1.00 88.25 122 GLY A N 1
ATOM 943 C CA . GLY A 1 122 ? 21.551 -9.663 -29.413 1.00 88.25 122 GLY A CA 1
ATOM 944 C C . GLY A 1 122 ? 21.956 -8.977 -30.710 1.00 88.25 122 GLY A C 1
ATOM 945 O O . GLY A 1 122 ? 22.864 -8.153 -30.742 1.00 88.25 122 GLY A O 1
ATOM 946 N N . ASN A 1 123 ? 21.289 -9.339 -31.802 1.00 87.00 123 ASN A N 1
ATOM 947 C CA . ASN A 1 123 ? 21.603 -8.798 -33.126 1.00 87.00 123 ASN A CA 1
ATOM 948 C C . ASN A 1 123 ? 20.937 -7.439 -33.357 1.00 87.00 123 ASN A C 1
ATOM 950 O O . ASN A 1 123 ? 21.537 -6.556 -33.962 1.00 87.00 123 ASN A O 1
ATOM 954 N N . ASP A 1 124 ? 19.712 -7.283 -32.861 1.00 90.62 124 ASP A N 1
ATOM 955 C CA . ASP A 1 124 ? 18.883 -6.105 -33.061 1.00 90.62 124 ASP A CA 1
ATOM 956 C C . ASP A 1 124 ? 17.990 -5.836 -31.828 1.00 90.62 124 ASP A C 1
ATOM 958 O O . ASP A 1 124 ? 17.649 -6.771 -31.088 1.00 90.62 124 ASP A O 1
ATOM 962 N N . PRO A 1 125 ? 17.602 -4.568 -31.581 1.00 93.25 125 PRO A N 1
ATOM 963 C CA . PRO A 1 125 ? 16.752 -4.207 -30.446 1.00 93.25 125 PRO A CA 1
ATOM 964 C C . PRO A 1 125 ? 15.378 -4.883 -30.473 1.00 93.25 125 PRO A C 1
ATOM 966 O O . PRO A 1 125 ? 14.839 -5.220 -29.423 1.00 93.25 125 PRO A O 1
ATOM 969 N N . GLU A 1 126 ? 14.802 -5.086 -31.656 1.00 93.88 126 GLU A N 1
ATOM 970 C CA . GLU A 1 126 ? 13.438 -5.588 -31.814 1.00 93.88 126 GLU A CA 1
ATOM 971 C C . GLU A 1 126 ? 13.332 -7.064 -31.399 1.00 93.88 126 GLU A C 1
ATOM 973 O O . GLU A 1 126 ? 12.410 -7.455 -30.685 1.00 93.88 126 GLU A O 1
ATOM 978 N N . SER A 1 127 ? 14.323 -7.883 -31.739 1.00 93.50 127 SER A N 1
ATOM 979 C CA . SER A 1 127 ? 14.452 -9.267 -31.283 1.00 93.50 127 SER A CA 1
ATOM 980 C C . SER A 1 127 ? 14.572 -9.357 -29.761 1.00 93.50 127 SER A C 1
ATOM 982 O O . SER A 1 127 ? 13.945 -10.213 -29.129 1.00 93.50 127 SER A O 1
ATOM 984 N N . ILE A 1 128 ? 15.332 -8.449 -29.140 1.00 94.06 128 ILE A N 1
ATOM 985 C CA . ILE A 1 128 ? 15.445 -8.382 -27.677 1.00 94.06 128 ILE A CA 1
ATOM 986 C C . ILE A 1 128 ? 14.109 -7.964 -27.058 1.00 94.06 128 ILE A C 1
ATOM 988 O O . ILE A 1 128 ? 13.678 -8.591 -26.087 1.00 94.06 128 ILE A O 1
ATOM 992 N N . ALA A 1 129 ? 13.423 -6.973 -27.636 1.00 95.31 129 ALA A N 1
ATOM 993 C CA . ALA A 1 129 ? 12.104 -6.544 -27.179 1.00 95.31 129 ALA A CA 1
ATOM 994 C C . ALA A 1 129 ? 11.117 -7.709 -27.189 1.00 95.31 129 ALA A C 1
ATOM 996 O O . ALA A 1 129 ? 10.498 -7.980 -26.164 1.00 95.31 129 ALA A O 1
ATOM 997 N N . HIS A 1 130 ? 11.045 -8.458 -28.292 1.00 94.56 130 HIS A N 1
ATOM 998 C CA . HIS A 1 130 ? 10.179 -9.628 -28.405 1.00 94.56 130 HIS A CA 1
ATOM 999 C C . HIS A 1 130 ? 10.508 -10.708 -27.367 1.00 94.56 130 HIS A C 1
ATOM 1001 O O . HIS A 1 130 ? 9.598 -11.231 -26.729 1.00 94.56 130 HIS A O 1
ATOM 1007 N N . LYS A 1 131 ? 11.791 -11.017 -27.127 1.00 94.62 131 LYS A N 1
ATOM 1008 C CA . LYS A 1 131 ? 12.194 -11.998 -26.098 1.00 94.62 131 LYS A CA 1
ATOM 1009 C C . LYS A 1 131 ? 11.788 -11.564 -24.692 1.00 94.62 131 LYS A C 1
ATOM 1011 O O . LYS A 1 131 ? 11.316 -12.382 -23.906 1.00 94.62 131 LYS A O 1
ATOM 1016 N N . VAL A 1 132 ? 11.972 -10.290 -24.362 1.00 94.88 132 VAL A N 1
ATOM 1017 C CA . VAL A 1 132 ? 11.625 -9.748 -23.041 1.00 94.88 132 VAL A CA 1
ATOM 1018 C C . VAL A 1 132 ? 10.103 -9.664 -22.873 1.00 94.88 132 VAL A C 1
ATOM 1020 O O . VAL A 1 132 ? 9.583 -10.031 -21.820 1.00 94.88 132 VAL A O 1
ATOM 1023 N N . ALA A 1 133 ? 9.385 -9.267 -23.924 1.00 94.94 133 ALA A N 1
ATOM 1024 C CA . ALA A 1 133 ? 7.929 -9.151 -23.962 1.00 94.94 133 ALA A CA 1
ATOM 1025 C C . ALA A 1 133 ? 7.192 -10.500 -24.018 1.00 94.94 133 ALA A C 1
ATOM 1027 O O . ALA A 1 133 ? 6.035 -10.572 -23.610 1.00 94.94 133 ALA A O 1
ATOM 1028 N N . ALA A 1 134 ? 7.849 -11.575 -24.468 1.00 95.06 134 ALA A N 1
ATOM 1029 C CA . ALA A 1 134 ? 7.251 -12.909 -24.569 1.00 95.06 134 ALA A CA 1
ATOM 1030 C C . ALA A 1 134 ? 6.819 -13.500 -23.215 1.00 95.06 134 ALA A C 1
ATOM 1032 O O . ALA A 1 134 ? 5.974 -14.394 -23.180 1.00 95.06 134 ALA A O 1
ATOM 1033 N N . ASN A 1 135 ? 7.374 -13.012 -22.101 1.00 94.25 135 ASN A N 1
ATOM 1034 C CA . ASN A 1 135 ? 6.949 -13.411 -20.766 1.00 94.25 135 ASN A CA 1
ATOM 1035 C C . ASN A 1 135 ? 6.116 -12.296 -20.102 1.00 94.25 135 ASN A C 1
ATOM 1037 O O . ASN A 1 135 ? 6.616 -11.178 -19.939 1.00 94.25 135 ASN A O 1
ATOM 1041 N N . PRO A 1 136 ? 4.882 -12.593 -19.641 1.00 92.94 136 PRO A N 1
ATOM 1042 C CA . PRO A 1 136 ? 4.004 -11.613 -19.002 1.00 92.94 136 PRO A CA 1
ATOM 1043 C C . PRO A 1 136 ? 4.630 -10.868 -17.817 1.00 92.94 136 PRO A C 1
ATOM 1045 O O . PRO A 1 136 ? 4.272 -9.722 -17.556 1.00 92.94 136 PRO A O 1
ATOM 1048 N N . ILE A 1 137 ? 5.571 -11.489 -17.094 1.00 94.75 137 ILE A N 1
ATOM 1049 C CA . ILE A 1 137 ? 6.200 -10.862 -15.920 1.00 94.75 137 ILE A CA 1
ATOM 1050 C C . ILE A 1 137 ? 7.302 -9.863 -16.292 1.00 94.75 137 ILE A C 1
ATOM 1052 O O . ILE A 1 137 ? 7.672 -9.043 -15.454 1.00 94.75 137 ILE A O 1
ATOM 1056 N N . THR A 1 138 ? 7.834 -9.929 -17.518 1.00 93.94 138 THR A N 1
ATOM 1057 C CA . THR A 1 138 ? 8.923 -9.062 -18.002 1.00 93.94 138 THR A CA 1
ATOM 1058 C C . THR A 1 138 ? 8.523 -8.143 -19.147 1.00 93.94 138 THR A C 1
ATOM 1060 O O . THR A 1 138 ? 9.336 -7.325 -19.560 1.00 93.94 138 THR A O 1
ATOM 1063 N N . HIS A 1 139 ? 7.274 -8.199 -19.612 1.00 90.44 139 HIS A N 1
ATOM 1064 C CA . HIS A 1 139 ? 6.744 -7.267 -20.611 1.00 90.44 139 HIS A CA 1
ATOM 1065 C C . HIS A 1 139 ? 6.829 -5.793 -20.170 1.00 90.44 139 HIS A C 1
ATOM 1067 O O . HIS A 1 139 ? 6.960 -4.897 -20.997 1.00 90.44 139 HIS A O 1
ATOM 1073 N N . GLY A 1 140 ? 6.805 -5.529 -18.861 1.00 89.25 140 GLY A N 1
ATOM 1074 C CA . GLY A 1 140 ? 6.784 -4.173 -18.321 1.00 89.25 140 GLY A CA 1
ATOM 1075 C C . GLY A 1 140 ? 5.401 -3.519 -18.421 1.00 89.25 140 GLY A C 1
ATOM 1076 O O . GLY A 1 140 ? 4.433 -4.146 -18.851 1.00 89.25 140 GLY A O 1
ATOM 1077 N N . LEU A 1 141 ? 5.303 -2.253 -18.002 1.00 86.69 141 LEU A N 1
ATOM 1078 C CA . LEU A 1 141 ? 4.033 -1.506 -17.996 1.00 86.69 141 LEU A CA 1
ATOM 1079 C C . LEU A 1 141 ? 3.489 -1.229 -19.406 1.00 86.69 141 LEU A C 1
ATOM 1081 O O . LEU A 1 141 ? 2.287 -1.326 -19.624 1.00 86.69 141 LEU A O 1
ATOM 1085 N N . GLN A 1 142 ? 4.371 -0.890 -20.344 1.00 87.81 142 GLN A N 1
ATOM 1086 C CA . GLN A 1 142 ? 4.040 -0.664 -21.758 1.00 87.81 142 GLN A CA 1
ATOM 1087 C C . GLN A 1 142 ? 4.905 -1.526 -22.682 1.00 87.81 142 GLN A C 1
ATOM 1089 O O . GLN A 1 142 ? 4.437 -1.984 -23.717 1.00 87.81 142 GLN A O 1
ATOM 1094 N N . GLY A 1 143 ? 6.155 -1.757 -22.288 1.00 92.19 143 GLY A N 1
ATOM 1095 C CA . GLY A 1 143 ? 7.146 -2.517 -23.034 1.00 92.19 143 GLY A CA 1
ATOM 1096 C C . GLY A 1 143 ? 8.537 -2.312 -22.424 1.00 92.19 143 GLY A C 1
ATOM 1097 O O . GLY A 1 143 ? 8.702 -1.451 -21.549 1.00 92.19 143 GLY A O 1
ATOM 1098 N N . PRO A 1 144 ? 9.546 -3.077 -22.868 1.00 96.25 144 PRO A N 1
ATOM 1099 C CA . PRO A 1 144 ? 10.938 -2.831 -22.519 1.00 96.25 144 PRO A CA 1
ATOM 1100 C C . PRO A 1 144 ? 11.515 -1.616 -23.246 1.00 96.25 144 PRO A C 1
ATOM 1102 O O . PRO A 1 144 ? 11.394 -1.487 -24.462 1.00 96.25 144 PRO A O 1
ATOM 1105 N N . THR A 1 145 ? 12.233 -0.770 -22.511 1.00 96.56 145 THR A N 1
ATOM 1106 C CA . THR A 1 145 ? 13.098 0.260 -23.100 1.00 96.56 145 THR A CA 1
ATOM 1107 C C . THR A 1 145 ? 14.458 -0.353 -23.395 1.00 96.56 145 THR A C 1
ATOM 1109 O O . THR A 1 145 ? 15.058 -0.951 -22.503 1.00 96.56 145 THR A O 1
ATOM 1112 N N . ILE A 1 146 ? 14.959 -0.201 -24.622 1.00 95.94 146 ILE A N 1
ATOM 1113 C CA . ILE A 1 146 ? 16.202 -0.837 -25.074 1.00 95.94 146 ILE A CA 1
ATOM 1114 C C . ILE A 1 146 ? 17.155 0.226 -25.606 1.00 95.94 146 ILE A C 1
ATOM 1116 O O . ILE A 1 146 ? 16.787 0.999 -26.488 1.00 95.94 146 ILE A O 1
ATOM 1120 N N . ALA A 1 147 ? 18.383 0.251 -25.092 1.00 95.06 147 ALA A N 1
ATOM 1121 C CA . ALA A 1 147 ? 19.436 1.143 -25.567 1.00 95.06 147 ALA A CA 1
ATOM 1122 C C . ALA A 1 147 ? 20.742 0.370 -25.827 1.00 95.06 147 ALA A C 1
ATOM 1124 O O . ALA A 1 147 ? 21.074 -0.534 -25.059 1.00 95.06 147 ALA A O 1
ATOM 1125 N N . PRO A 1 148 ? 21.486 0.683 -26.902 1.00 93.31 148 PRO A N 1
ATOM 1126 C CA . PRO A 1 148 ? 22.747 0.012 -27.210 1.00 93.31 148 PRO A CA 1
ATOM 1127 C C . PRO A 1 148 ? 23.836 0.358 -26.187 1.00 93.31 148 PRO A C 1
ATOM 1129 O O . PRO A 1 148 ? 23.926 1.488 -25.707 1.00 93.31 148 PRO A O 1
ATOM 1132 N N . ILE A 1 149 ? 24.692 -0.616 -25.889 1.00 90.56 149 ILE A N 1
ATOM 1133 C CA . ILE A 1 149 ? 25.887 -0.473 -25.057 1.00 90.56 149 ILE A CA 1
ATOM 1134 C C . ILE A 1 149 ? 27.104 -0.516 -25.979 1.00 90.56 149 ILE A C 1
ATOM 1136 O O . ILE A 1 149 ? 27.296 -1.476 -26.724 1.00 90.56 149 ILE A O 1
ATOM 1140 N N . TYR A 1 150 ? 27.944 0.514 -25.904 1.00 86.25 150 TYR A N 1
ATOM 1141 C CA . TYR A 1 150 ? 29.173 0.610 -26.688 1.00 86.25 150 TYR A CA 1
ATOM 1142 C C . TYR A 1 150 ? 30.387 0.347 -25.798 1.00 86.25 150 TYR A C 1
ATOM 1144 O O . TYR A 1 150 ? 30.574 1.004 -24.774 1.00 86.25 150 TYR A O 1
ATOM 1152 N N . SER A 1 151 ? 31.221 -0.612 -26.195 1.00 77.38 151 SER A N 1
ATOM 1153 C CA . SER A 1 151 ? 32.490 -0.904 -25.526 1.00 77.38 151 SER A CA 1
ATOM 1154 C C . SER A 1 151 ? 33.584 0.052 -26.001 1.00 77.38 151 SER A C 1
ATOM 1156 O O . SER A 1 151 ? 33.685 0.340 -27.192 1.00 77.38 151 SER A O 1
ATOM 1158 N N . ALA A 1 152 ? 34.459 0.481 -25.087 1.00 69.69 152 ALA A N 1
ATOM 1159 C CA . ALA A 1 152 ? 35.566 1.398 -25.387 1.00 69.69 152 ALA A CA 1
ATOM 1160 C C . ALA A 1 152 ? 36.569 0.857 -26.430 1.00 69.69 152 ALA A C 1
ATOM 1162 O O . ALA A 1 152 ? 37.248 1.642 -27.083 1.00 69.69 152 ALA A O 1
ATOM 1163 N N . ASN A 1 153 ? 36.633 -0.468 -26.613 1.00 63.78 153 ASN A N 1
ATOM 1164 C CA . ASN A 1 153 ? 37.603 -1.128 -27.492 1.00 63.78 153 ASN A CA 1
ATOM 1165 C C . ASN A 1 153 ? 37.078 -1.445 -28.905 1.00 63.78 153 ASN A C 1
ATOM 1167 O O . ASN A 1 153 ? 37.771 -2.113 -29.660 1.00 63.78 153 ASN A O 1
ATOM 1171 N N . GLY A 1 154 ? 35.889 -0.968 -29.292 1.00 57.50 154 GLY A N 1
ATOM 1172 C CA . GLY A 1 154 ? 35.439 -1.066 -30.687 1.00 57.50 154 GLY A CA 1
ATOM 1173 C C . GLY A 1 154 ? 35.142 -2.483 -31.199 1.00 57.50 154 GLY A C 1
ATOM 1174 O O . GLY A 1 154 ? 35.150 -2.684 -32.409 1.00 57.50 154 GLY A O 1
ATOM 1175 N N . ASP A 1 155 ? 34.834 -3.447 -30.322 1.00 55.44 155 ASP A N 1
ATOM 1176 C CA . ASP A 1 155 ? 34.418 -4.813 -30.697 1.00 55.44 155 ASP A CA 1
ATOM 1177 C C . ASP A 1 155 ? 32.991 -4.848 -31.287 1.00 55.44 155 ASP A C 1
ATOM 1179 O O . ASP A 1 155 ? 32.082 -5.507 -30.781 1.00 55.44 155 ASP A O 1
ATOM 1183 N N . GLN A 1 156 ? 32.772 -4.120 -32.380 1.00 58.75 156 GLN A N 1
ATOM 1184 C CA . GLN A 1 156 ? 31.623 -4.301 -33.260 1.00 58.75 156 GLN A CA 1
ATOM 1185 C C . GLN A 1 156 ? 32.084 -4.935 -34.567 1.00 58.75 156 GLN A C 1
ATOM 1187 O O . GLN A 1 156 ? 32.198 -4.240 -35.564 1.00 58.75 156 GLN A O 1
ATOM 1192 N N . GLN A 1 157 ? 32.315 -6.248 -34.587 1.00 53.59 157 GLN A N 1
ATOM 1193 C CA . GLN A 1 157 ? 32.160 -7.059 -35.804 1.00 53.59 157 GLN A CA 1
ATOM 1194 C C . GLN A 1 157 ? 32.385 -8.537 -35.474 1.00 53.59 157 GLN A C 1
ATOM 1196 O O . GLN A 1 157 ? 33.513 -9.014 -35.498 1.00 53.59 157 GLN A O 1
ATOM 1201 N N . ASN A 1 158 ? 31.305 -9.240 -35.098 1.00 52.47 158 ASN A N 1
ATOM 1202 C CA . ASN A 1 158 ? 30.942 -10.579 -35.615 1.00 52.47 158 ASN A CA 1
ATOM 1203 C C . ASN A 1 158 ? 29.913 -11.344 -34.751 1.00 52.47 158 ASN A C 1
ATOM 1205 O O . ASN A 1 158 ? 29.440 -12.375 -35.215 1.00 52.47 158 ASN A O 1
ATOM 1209 N N . ASN A 1 159 ? 29.519 -10.876 -33.551 1.00 55.94 159 ASN A N 1
ATOM 1210 C CA . ASN A 1 159 ? 28.699 -11.699 -32.631 1.00 55.94 159 ASN A CA 1
ATOM 1211 C C . ASN A 1 159 ? 27.506 -10.998 -31.933 1.00 55.94 159 ASN A C 1
ATOM 1213 O O . ASN A 1 159 ? 27.105 -11.399 -30.841 1.00 55.94 159 ASN A O 1
ATOM 1217 N N . GLY A 1 160 ? 26.925 -9.971 -32.562 1.00 67.69 160 GLY A N 1
ATOM 1218 C CA . GLY A 1 160 ? 25.813 -9.194 -31.994 1.00 67.69 160 GLY A CA 1
ATOM 1219 C C . GLY A 1 160 ? 26.269 -8.101 -31.018 1.00 67.69 160 GLY A C 1
ATOM 1220 O O . GLY A 1 160 ? 27.367 -8.150 -30.465 1.00 67.69 160 GLY A O 1
ATOM 1221 N N . GLY A 1 161 ? 25.442 -7.068 -30.856 1.00 85.38 161 GLY A N 1
ATOM 1222 C CA . GLY A 1 161 ? 25.676 -5.956 -29.937 1.00 85.38 161 GLY A CA 1
ATOM 1223 C C . GLY A 1 161 ? 25.169 -6.246 -28.523 1.00 85.38 161 GLY A C 1
ATOM 1224 O O . GLY A 1 161 ? 24.345 -7.135 -28.299 1.00 85.38 161 GLY A O 1
ATOM 1225 N N . TRP A 1 162 ? 25.647 -5.469 -27.554 1.00 91.38 162 TRP A N 1
ATOM 1226 C CA . TRP A 1 162 ? 25.085 -5.449 -26.206 1.00 91.38 162 TRP A CA 1
ATOM 1227 C C . TRP A 1 162 ? 24.027 -4.361 -26.095 1.00 91.38 162 TRP A C 1
ATOM 1229 O O . TRP A 1 162 ? 24.198 -3.263 -26.623 1.00 91.38 162 TRP A O 1
ATOM 1239 N N . TYR A 1 163 ? 22.956 -4.651 -25.368 1.00 94.31 163 TYR A N 1
ATOM 1240 C CA . TYR A 1 163 ? 21.876 -3.711 -25.118 1.00 94.31 163 TYR A CA 1
ATOM 1241 C C . TYR A 1 163 ? 21.520 -3.707 -23.642 1.00 94.31 163 TYR A C 1
ATOM 1243 O O . TYR A 1 163 ? 21.458 -4.758 -23.004 1.00 94.31 163 TYR A O 1
ATOM 1251 N N . THR A 1 164 ? 21.257 -2.522 -23.108 1.00 96.31 164 THR A N 1
ATOM 1252 C CA . THR A 1 164 ? 20.631 -2.374 -21.805 1.00 96.31 164 THR A CA 1
ATOM 1253 C C . THR A 1 164 ? 19.122 -2.361 -21.992 1.00 96.31 164 THR A C 1
ATOM 1255 O O . THR A 1 164 ? 18.587 -1.632 -22.829 1.00 96.31 164 THR A O 1
ATOM 1258 N N . VAL A 1 165 ? 18.441 -3.208 -21.235 1.00 96.81 165 VAL A N 1
ATOM 1259 C CA . VAL A 1 165 ? 16.990 -3.327 -21.204 1.00 96.81 165 VAL A CA 1
ATOM 1260 C C . VAL A 1 165 ? 16.521 -2.808 -19.859 1.00 96.81 165 VAL A C 1
ATOM 1262 O O . VAL A 1 165 ? 16.985 -3.278 -18.820 1.00 96.81 165 VAL A O 1
ATOM 1265 N N . THR A 1 166 ? 15.589 -1.861 -19.881 1.00 97.12 166 THR A N 1
ATOM 1266 C CA . THR A 1 166 ? 14.941 -1.331 -18.683 1.00 97.12 166 THR A CA 1
ATOM 1267 C C . THR A 1 166 ? 13.456 -1.678 -18.693 1.00 97.12 166 THR A C 1
ATOM 1269 O O . THR A 1 166 ? 12.758 -1.381 -19.663 1.00 97.12 166 THR A O 1
ATOM 1272 N N . ILE A 1 167 ? 12.979 -2.315 -17.620 1.00 96.88 167 ILE A N 1
ATOM 1273 C CA . ILE A 1 167 ? 11.574 -2.703 -17.438 1.00 96.88 167 ILE A CA 1
ATOM 1274 C C . ILE A 1 167 ? 11.096 -2.418 -16.018 1.00 96.88 167 ILE A C 1
ATOM 1276 O O . ILE A 1 167 ? 11.802 -2.675 -15.048 1.00 96.88 167 ILE A O 1
ATOM 1280 N N . THR A 1 168 ? 9.846 -1.985 -15.888 1.00 96.75 168 THR A N 1
ATOM 1281 C CA . THR A 1 168 ? 9.174 -1.859 -14.590 1.00 96.75 168 THR A CA 1
ATOM 1282 C C . THR A 1 168 ? 8.278 -3.066 -14.360 1.00 96.75 168 THR A C 1
ATOM 1284 O O . THR A 1 168 ? 7.334 -3.288 -15.115 1.00 96.75 168 THR A O 1
ATOM 1287 N N . ILE A 1 169 ? 8.549 -3.835 -13.309 1.00 96.25 169 ILE A N 1
ATOM 1288 C CA . ILE A 1 169 ? 7.819 -5.064 -12.970 1.00 96.25 169 ILE A CA 1
ATOM 1289 C C . ILE A 1 169 ? 7.188 -4.961 -11.588 1.00 96.25 169 ILE A C 1
ATOM 1291 O O . ILE A 1 169 ? 7.605 -4.143 -10.768 1.00 96.25 169 ILE A O 1
ATOM 1295 N N . LYS A 1 170 ? 6.221 -5.828 -11.283 1.00 96.12 170 LYS A N 1
ATOM 1296 C CA . LYS A 1 170 ? 5.697 -5.934 -9.918 1.00 96.12 170 LYS A CA 1
ATOM 1297 C C . LYS A 1 170 ? 6.743 -6.528 -8.972 1.00 96.12 170 LYS A C 1
ATOM 1299 O O . LYS A 1 170 ? 7.395 -7.515 -9.311 1.00 96.12 170 LYS A O 1
ATOM 1304 N N . THR A 1 171 ? 6.838 -5.987 -7.758 1.00 95.50 171 THR A N 1
ATOM 1305 C CA . THR A 1 171 ? 7.784 -6.426 -6.716 1.00 95.50 171 THR A CA 1
ATOM 1306 C C . THR A 1 171 ? 7.653 -7.922 -6.405 1.00 95.50 171 THR A C 1
ATOM 1308 O O . THR A 1 171 ? 8.657 -8.602 -6.219 1.00 95.50 171 THR A O 1
ATOM 1311 N N . GLU A 1 172 ? 6.431 -8.462 -6.414 1.00 96.00 172 GLU A N 1
ATOM 1312 C CA . GLU A 1 172 ? 6.157 -9.887 -6.163 1.00 96.00 172 GLU A CA 1
ATOM 1313 C C . GLU A 1 172 ? 6.762 -10.836 -7.216 1.00 96.00 172 GLU A C 1
ATOM 1315 O O . GLU A 1 172 ? 6.972 -12.014 -6.939 1.00 96.00 172 GLU A O 1
ATOM 1320 N N . HIS A 1 173 ? 7.090 -10.332 -8.410 1.00 96.19 173 HIS A N 1
ATOM 1321 C CA . HIS A 1 173 ? 7.673 -11.118 -9.499 1.00 96.19 173 HIS A CA 1
ATOM 1322 C C . HIS A 1 173 ? 9.192 -10.975 -9.614 1.00 96.19 173 HIS A C 1
ATOM 1324 O O . HIS A 1 173 ? 9.776 -11.568 -10.517 1.00 96.19 173 HIS A O 1
ATOM 1330 N N . LEU A 1 174 ? 9.846 -10.233 -8.713 1.00 96.06 174 LEU A N 1
ATOM 1331 C CA . LEU A 1 174 ? 11.263 -9.875 -8.827 1.00 96.06 174 LEU A CA 1
ATOM 1332 C C . LEU A 1 174 ? 12.171 -11.075 -9.133 1.00 96.06 174 LEU A C 1
ATOM 1334 O O . LEU A 1 174 ? 12.895 -11.069 -10.126 1.00 96.06 174 LEU A O 1
ATOM 1338 N N . LEU A 1 175 ? 12.112 -12.124 -8.311 1.00 96.69 175 LEU A N 1
ATOM 1339 C CA . LEU A 1 175 ? 12.990 -13.287 -8.474 1.00 96.69 175 LEU A CA 1
ATOM 1340 C C . LEU A 1 175 ? 12.671 -14.089 -9.743 1.00 96.69 175 LEU A C 1
ATOM 1342 O O . LEU A 1 175 ? 13.589 -14.544 -10.425 1.00 96.69 175 LEU A O 1
ATOM 1346 N N . ALA A 1 176 ? 11.388 -14.223 -10.090 1.00 97.19 176 ALA A N 1
ATOM 1347 C CA . ALA A 1 176 ? 10.956 -14.927 -11.296 1.00 97.19 176 ALA A CA 1
ATOM 1348 C C . ALA A 1 176 ? 11.377 -14.179 -12.572 1.00 97.19 176 ALA A C 1
ATOM 1350 O O . ALA A 1 176 ? 11.884 -14.790 -13.512 1.00 97.19 176 ALA A O 1
ATOM 1351 N N . ALA A 1 177 ? 11.246 -12.851 -12.579 1.00 96.94 177 ALA A N 1
ATOM 1352 C CA . ALA A 1 177 ? 11.696 -11.997 -13.670 1.00 96.94 177 ALA A CA 1
ATOM 1353 C C . ALA A 1 177 ? 13.217 -12.075 -13.852 1.00 96.94 177 ALA A C 1
ATOM 1355 O O . ALA A 1 177 ? 13.687 -12.274 -14.967 1.00 96.94 177 ALA A O 1
ATOM 1356 N N . VAL A 1 178 ? 13.993 -12.005 -12.763 1.00 97.06 178 VAL A N 1
ATOM 1357 C CA . VAL A 1 178 ? 15.458 -12.167 -12.812 1.00 97.06 178 VAL A CA 1
ATOM 1358 C C . VAL A 1 178 ? 15.846 -13.523 -13.410 1.00 97.06 178 VAL A C 1
ATOM 1360 O O . VAL A 1 178 ? 16.756 -13.588 -14.237 1.00 97.06 178 VAL A O 1
ATOM 1363 N N . ALA A 1 179 ? 15.166 -14.606 -13.021 1.00 97.12 179 ALA A N 1
ATOM 1364 C CA . ALA A 1 179 ? 15.433 -15.939 -13.560 1.00 97.12 179 ALA A CA 1
ATOM 1365 C C . ALA A 1 179 ? 15.142 -16.017 -15.068 1.00 97.12 179 ALA A C 1
ATOM 1367 O O . ALA A 1 179 ? 15.971 -16.518 -15.829 1.00 97.12 179 ALA A O 1
ATOM 1368 N N . TYR A 1 180 ? 14.010 -15.462 -15.507 1.00 97.44 180 TYR A N 1
ATOM 1369 C CA . TYR A 1 180 ? 13.658 -15.414 -16.923 1.00 97.44 180 TYR A CA 1
ATOM 1370 C C . TYR A 1 180 ? 14.647 -14.575 -17.740 1.00 97.44 180 TYR A C 1
ATOM 1372 O O . TYR A 1 180 ? 15.162 -15.053 -18.750 1.00 97.44 180 TYR A O 1
ATOM 1380 N N . LEU A 1 181 ? 14.988 -13.368 -17.276 1.00 96.44 181 LEU A N 1
ATOM 1381 C CA . LEU A 1 181 ? 15.954 -12.498 -17.951 1.00 96.44 181 LEU A CA 1
ATOM 1382 C C . LEU A 1 181 ? 17.309 -13.191 -18.130 1.00 96.44 181 LEU A C 1
ATOM 1384 O O . LEU A 1 181 ? 17.906 -13.097 -19.197 1.00 96.44 181 LEU A O 1
ATOM 1388 N N . ARG A 1 182 ? 17.768 -13.957 -17.132 1.00 95.62 182 ARG A N 1
ATOM 1389 C CA . ARG A 1 182 ? 18.985 -14.777 -17.256 1.00 95.62 182 ARG A CA 1
ATOM 1390 C C . ARG A 1 182 ? 18.854 -15.867 -18.318 1.00 95.62 182 ARG A C 1
ATOM 1392 O O . ARG A 1 182 ? 19.791 -16.077 -19.080 1.00 95.62 182 ARG A O 1
ATOM 1399 N N . SER A 1 183 ? 17.698 -16.529 -18.397 1.00 95.94 183 SER A N 1
ATOM 1400 C CA . SER A 1 183 ? 17.456 -17.596 -19.382 1.00 95.94 183 SER A CA 1
ATOM 1401 C C . SER A 1 183 ? 17.515 -17.115 -20.837 1.00 95.94 183 SER A C 1
ATOM 1403 O O . SER A 1 183 ? 17.860 -17.894 -21.719 1.00 95.94 183 SER A O 1
ATOM 1405 N N . ILE A 1 184 ? 17.252 -15.826 -21.083 1.00 94.31 184 ILE A N 1
ATOM 1406 C CA . ILE A 1 184 ? 17.315 -15.208 -22.417 1.00 94.31 184 ILE A CA 1
ATOM 1407 C C . ILE A 1 184 ? 18.643 -14.478 -22.695 1.00 94.31 184 ILE A C 1
ATOM 1409 O O . ILE A 1 184 ? 18.726 -13.716 -23.656 1.00 94.31 184 ILE A O 1
ATOM 1413 N N . GLY A 1 185 ? 19.679 -14.705 -21.876 1.00 92.56 185 GLY A N 1
ATOM 1414 C CA . GLY A 1 185 ? 21.018 -14.124 -22.059 1.00 92.56 185 GLY A CA 1
ATOM 1415 C C . GLY A 1 185 ? 21.280 -12.839 -21.268 1.00 92.56 185 GLY A C 1
ATOM 1416 O O . GLY A 1 185 ? 22.279 -12.163 -21.502 1.00 92.56 185 GLY A O 1
ATOM 1417 N N . GLY A 1 186 ? 20.400 -12.488 -20.330 1.00 93.94 186 GLY A N 1
ATOM 1418 C CA . GLY A 1 186 ? 20.556 -11.325 -19.468 1.00 93.94 186 GLY A CA 1
ATOM 1419 C C . GLY A 1 186 ? 21.629 -11.499 -18.398 1.00 93.94 186 GLY A C 1
ATOM 1420 O O . GLY A 1 186 ? 21.652 -12.471 -17.641 1.00 93.94 186 GLY A O 1
ATOM 1421 N N . THR A 1 187 ? 22.490 -10.496 -18.295 1.00 93.38 187 THR A N 1
ATOM 1422 C CA . THR A 1 187 ? 23.587 -10.397 -17.331 1.00 93.38 187 THR A CA 1
ATOM 1423 C C . THR A 1 187 ? 23.491 -9.082 -16.560 1.00 93.38 187 THR A C 1
ATOM 1425 O O . THR A 1 187 ? 22.857 -8.130 -17.012 1.00 93.38 187 THR A O 1
ATOM 1428 N N . GLN A 1 188 ? 24.101 -9.030 -15.370 1.00 90.50 188 GLN A N 1
ATOM 1429 C CA . GLN A 1 188 ? 24.156 -7.816 -14.539 1.00 90.50 188 GLN A CA 1
ATOM 1430 C C . GLN A 1 188 ? 22.770 -7.202 -14.251 1.00 90.50 188 GLN A C 1
ATOM 1432 O O . GLN A 1 188 ? 22.574 -5.997 -14.373 1.00 90.50 188 GLN A O 1
ATOM 1437 N N . VAL A 1 189 ? 21.792 -8.034 -13.869 1.00 95.38 189 VAL A N 1
ATOM 1438 C CA . VAL A 1 189 ? 20.458 -7.537 -13.500 1.00 95.38 189 VAL A CA 1
ATOM 1439 C C . VAL A 1 189 ? 20.560 -6.698 -12.227 1.00 95.38 189 VAL A C 1
ATOM 1441 O O . VAL A 1 189 ? 20.936 -7.204 -11.169 1.00 95.38 189 VAL A O 1
ATOM 1444 N N . THR A 1 190 ? 20.186 -5.431 -12.332 1.00 96.56 190 THR A N 1
ATOM 1445 C CA . THR A 1 190 ? 20.046 -4.496 -11.214 1.00 96.56 190 THR A CA 1
ATOM 1446 C C . THR A 1 190 ? 18.571 -4.205 -10.980 1.00 96.56 190 THR A C 1
ATOM 1448 O O . THR A 1 190 ? 17.777 -4.226 -11.920 1.00 96.56 190 THR A O 1
ATOM 1451 N N . ALA A 1 191 ? 18.197 -3.969 -9.724 1.00 96.75 191 ALA A N 1
ATOM 1452 C CA . ALA A 1 191 ? 16.828 -3.666 -9.329 1.00 96.75 191 ALA A CA 1
ATOM 1453 C C . ALA A 1 191 ? 16.810 -2.427 -8.434 1.00 96.75 191 ALA A C 1
ATOM 1455 O O . ALA A 1 191 ? 17.557 -2.361 -7.455 1.00 96.75 191 ALA A O 1
ATOM 1456 N N . THR A 1 192 ? 15.957 -1.461 -8.760 1.00 97.31 192 THR A N 1
ATOM 1457 C CA . THR A 1 192 ? 15.749 -0.253 -7.962 1.00 97.31 192 THR A CA 1
ATOM 1458 C C . THR A 1 192 ? 14.267 -0.090 -7.601 1.00 97.31 192 THR A C 1
ATOM 1460 O O . THR A 1 192 ? 13.400 -0.213 -8.473 1.00 97.31 192 THR A O 1
ATOM 1463 N N . PRO A 1 193 ? 13.933 0.199 -6.328 1.00 96.25 193 PRO A N 1
ATOM 1464 C CA . PRO A 1 193 ? 12.550 0.435 -5.931 1.00 96.25 193 PRO A CA 1
ATOM 1465 C C . PRO A 1 193 ? 11.968 1.674 -6.605 1.00 96.25 193 PRO A C 1
ATOM 1467 O O . PRO A 1 193 ? 12.590 2.739 -6.611 1.00 96.25 193 PRO A O 1
ATOM 1470 N N . VAL A 1 194 ? 10.739 1.563 -7.107 1.00 96.38 194 VAL A N 1
ATOM 1471 C CA . VAL A 1 194 ? 10.023 2.717 -7.650 1.00 96.38 194 VAL A CA 1
ATOM 1472 C C . VAL A 1 194 ? 9.364 3.477 -6.504 1.00 96.38 194 VAL A C 1
ATOM 1474 O O . VAL A 1 194 ? 8.570 2.929 -5.742 1.00 96.38 194 VAL A O 1
ATOM 1477 N N . ARG A 1 195 ? 9.688 4.766 -6.364 1.00 96.06 195 ARG A N 1
ATOM 1478 C CA . ARG A 1 195 ? 9.122 5.590 -5.286 1.00 96.06 195 ARG A CA 1
ATOM 1479 C C . ARG A 1 195 ? 7.716 6.093 -5.609 1.00 96.06 195 ARG A C 1
ATOM 1481 O O . ARG A 1 195 ? 6.869 6.109 -4.723 1.00 96.06 195 ARG A O 1
ATOM 1488 N N . TYR A 1 196 ? 7.484 6.490 -6.857 1.00 96.62 196 TYR A N 1
ATOM 1489 C 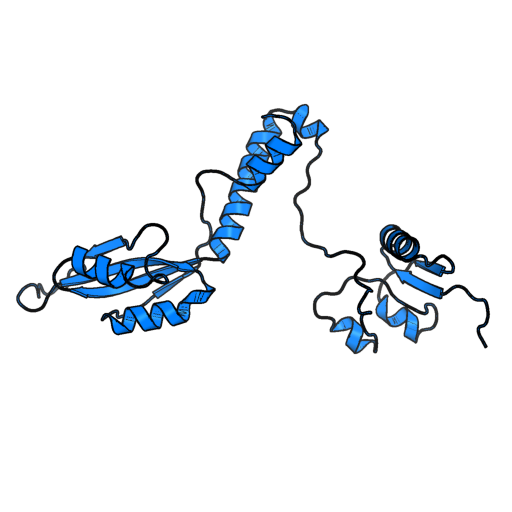CA . TYR A 1 196 ? 6.221 7.054 -7.324 1.00 96.62 196 TYR A CA 1
ATOM 1490 C C . TYR A 1 196 ? 5.890 6.522 -8.719 1.00 96.62 196 TYR A C 1
ATOM 1492 O O . TYR A 1 196 ? 6.761 6.495 -9.585 1.00 96.62 196 TYR A O 1
ATOM 1500 N N . VAL A 1 197 ? 4.634 6.132 -8.934 1.00 95.06 197 VAL A N 1
ATOM 1501 C CA . VAL A 1 197 ? 4.068 5.854 -10.263 1.00 95.06 197 VAL A CA 1
ATOM 1502 C C . VAL A 1 197 ? 2.819 6.709 -10.419 1.00 95.06 197 VAL A C 1
ATOM 1504 O O . VAL A 1 197 ? 1.774 6.386 -9.855 1.00 95.06 197 VAL A O 1
ATOM 1507 N N . PHE A 1 198 ? 2.943 7.810 -11.154 1.00 95.00 198 PHE A N 1
ATOM 1508 C CA . PHE A 1 198 ? 1.809 8.664 -11.492 1.00 95.00 198 PHE A CA 1
ATOM 1509 C C . PHE A 1 198 ? 1.003 8.019 -12.622 1.00 95.00 198 PHE A C 1
ATOM 1511 O O . PHE A 1 198 ? 1.576 7.524 -13.592 1.00 95.00 198 PHE A O 1
ATOM 1518 N N . LEU A 1 199 ? -0.318 7.989 -12.458 1.00 90.25 199 LEU A N 1
ATOM 1519 C CA . LEU A 1 199 ? -1.260 7.561 -13.490 1.00 90.25 199 LEU A CA 1
ATOM 1520 C C . LEU A 1 199 ? -1.830 8.789 -14.211 1.00 90.25 199 LEU A C 1
ATOM 1522 O O . LEU A 1 199 ? -1.515 9.921 -13.850 1.00 90.25 199 LEU A O 1
ATOM 1526 N N . GLU A 1 200 ? -2.685 8.558 -15.207 1.00 91.19 200 GLU A N 1
ATOM 1527 C CA . GLU A 1 200 ? -3.392 9.619 -15.941 1.00 91.19 200 GLU A CA 1
ATOM 1528 C C . GLU A 1 200 ? -4.236 10.514 -15.018 1.00 91.19 200 GLU A C 1
ATOM 1530 O O . GLU A 1 200 ? -4.312 11.722 -15.233 1.00 91.19 200 GLU A O 1
ATOM 1535 N N . SER A 1 201 ? -4.833 9.932 -13.972 1.00 91.44 201 SER A N 1
ATOM 1536 C CA . SER A 1 201 ? -5.552 10.646 -12.913 1.00 91.44 201 SER A CA 1
ATOM 1537 C C . SER A 1 201 ? -5.353 9.982 -11.546 1.00 91.44 201 SER A C 1
ATOM 1539 O O . SER A 1 201 ? -4.907 8.833 -11.442 1.00 91.44 201 SER A O 1
ATOM 1541 N N . SER A 1 202 ? -5.690 10.708 -10.475 1.00 93.88 202 SER A N 1
ATOM 1542 C CA . SER A 1 202 ? -5.793 10.141 -9.126 1.00 93.88 202 SER A CA 1
ATOM 1543 C C . SER A 1 202 ? -7.167 9.479 -8.948 1.00 93.88 202 SER A C 1
ATOM 1545 O O . SER A 1 202 ? -8.171 10.187 -8.818 1.00 93.88 202 SER A O 1
ATOM 1547 N N . PRO A 1 203 ? -7.250 8.135 -8.860 1.00 93.56 203 PRO A N 1
ATOM 1548 C CA . PRO A 1 203 ? -8.526 7.457 -8.629 1.00 93.56 203 PRO A CA 1
ATOM 1549 C C . PRO A 1 203 ? -9.160 7.858 -7.289 1.00 93.56 203 PRO A C 1
ATOM 1551 O O . PRO A 1 203 ? -10.390 7.880 -7.154 1.00 93.56 203 PRO A O 1
ATOM 1554 N N . THR A 1 204 ? -8.338 8.200 -6.291 1.00 94.75 204 THR A N 1
ATOM 1555 C CA . THR A 1 204 ? -8.813 8.660 -4.984 1.00 94.75 204 THR A CA 1
ATOM 1556 C C . THR A 1 204 ? -9.441 10.050 -5.082 1.00 94.75 204 THR A C 1
ATOM 1558 O O . THR A 1 204 ? -10.512 10.280 -4.512 1.00 94.75 204 THR A O 1
ATOM 1561 N N . PHE A 1 205 ? -8.836 10.968 -5.841 1.00 94.88 205 PHE A N 1
ATOM 1562 C CA . PHE A 1 205 ? -9.405 12.294 -6.078 1.00 94.88 205 PHE A CA 1
ATOM 1563 C C . PHE A 1 205 ? -10.686 12.231 -6.920 1.00 94.88 205 PHE A C 1
ATOM 1565 O O . PHE A 1 205 ? -11.686 12.849 -6.555 1.00 94.88 205 PHE A O 1
ATOM 1572 N N . ASP A 1 206 ? -10.720 11.399 -7.963 1.00 94.25 206 ASP A N 1
ATOM 1573 C CA . ASP A 1 206 ? -11.928 11.179 -8.769 1.00 94.25 206 ASP A CA 1
ATOM 1574 C C . ASP A 1 206 ? -13.085 10.649 -7.907 1.00 94.25 206 ASP A C 1
ATOM 1576 O O . ASP A 1 206 ? -14.241 11.068 -8.025 1.00 94.25 206 ASP A O 1
ATOM 1580 N N . THR A 1 207 ? -12.771 9.747 -6.975 1.00 93.81 207 THR A N 1
ATOM 1581 C CA . THR A 1 207 ? -13.736 9.233 -5.997 1.00 93.81 207 THR A CA 1
ATOM 1582 C C . THR A 1 207 ? -14.216 10.332 -5.050 1.00 93.81 207 THR A C 1
ATOM 1584 O O . THR A 1 207 ? -15.410 10.403 -4.751 1.00 93.81 207 THR A O 1
ATOM 1587 N N . LEU A 1 208 ? -13.329 11.216 -4.589 1.00 93.12 208 LEU A N 1
ATOM 1588 C CA . LEU A 1 208 ? -13.704 12.360 -3.759 1.00 93.12 208 LEU A CA 1
ATOM 1589 C C . LEU A 1 208 ? -14.682 13.292 -4.491 1.00 93.12 208 LEU A C 1
ATOM 1591 O O . LEU A 1 208 ? -15.709 13.655 -3.914 1.00 93.12 208 LEU A O 1
ATOM 1595 N N . LEU A 1 209 ? -14.405 13.652 -5.747 1.00 92.81 209 LEU A N 1
ATOM 1596 C CA . LEU A 1 209 ? -15.270 14.540 -6.535 1.00 92.81 209 LEU A CA 1
ATOM 1597 C C . LEU A 1 209 ? -16.688 13.973 -6.688 1.00 92.81 209 LEU A C 1
ATOM 1599 O O . LEU A 1 209 ? -17.669 14.697 -6.486 1.00 92.81 209 LEU A O 1
ATOM 1603 N N . LYS A 1 210 ? -16.806 12.658 -6.918 1.00 91.56 210 LYS A N 1
ATOM 1604 C CA . LYS A 1 210 ? -18.099 11.951 -6.930 1.00 91.56 210 LYS A CA 1
ATOM 1605 C C . LYS A 1 210 ? -18.852 12.110 -5.603 1.00 91.56 210 LYS A C 1
ATOM 1607 O O . LYS A 1 210 ? -20.039 12.421 -5.602 1.00 91.56 210 LYS A O 1
ATOM 1612 N N . HIS A 1 211 ? -18.172 11.982 -4.460 1.00 89.81 211 HIS A N 1
ATOM 1613 C CA . HIS A 1 211 ? -18.793 12.157 -3.135 1.00 89.81 211 HIS A CA 1
ATOM 1614 C C . HIS A 1 211 ? -19.166 13.613 -2.807 1.00 89.81 211 HIS A C 1
ATOM 1616 O O . HIS A 1 211 ? -20.034 13.871 -1.957 1.00 89.81 211 HIS A O 1
ATOM 1622 N N . LEU A 1 212 ? -18.513 14.587 -3.443 1.00 88.69 212 LEU A N 1
ATOM 1623 C CA . LEU A 1 212 ? -18.844 16.004 -3.295 1.00 88.69 212 LEU A CA 1
ATOM 1624 C C . LEU A 1 212 ? -20.061 16.421 -4.130 1.00 88.69 212 LEU A C 1
ATOM 1626 O O . LEU A 1 212 ? -20.691 17.423 -3.769 1.00 88.69 212 LEU A O 1
ATOM 1630 N N . GLY A 1 213 ? -20.449 15.615 -5.123 1.00 81.19 213 GLY A N 1
ATOM 1631 C CA . GLY A 1 213 ? -21.526 15.916 -6.069 1.00 81.19 213 GLY A CA 1
ATOM 1632 C C . GLY A 1 213 ? -21.091 16.899 -7.157 1.00 81.19 213 GLY A C 1
ATOM 1633 O O . GLY A 1 213 ? -21.904 17.697 -7.604 1.00 81.19 213 GLY A O 1
ATOM 1634 N N . SER A 1 214 ? -19.801 16.896 -7.507 1.00 63.19 214 SER A N 1
ATOM 1635 C CA . SER A 1 214 ? -19.180 17.825 -8.461 1.00 63.19 214 SER A CA 1
ATOM 1636 C C . SER A 1 214 ? -18.948 17.200 -9.846 1.00 63.19 214 SER A C 1
ATOM 1638 O O . SER A 1 214 ? -18.012 17.598 -10.533 1.00 63.19 214 SER A O 1
ATOM 1640 N N . VAL A 1 215 ? -19.767 16.217 -10.237 1.00 47.31 215 VAL A N 1
ATOM 1641 C CA . VAL A 1 215 ? -19.757 15.584 -11.569 1.00 47.31 215 VAL A CA 1
ATOM 1642 C C . VAL A 1 215 ? -21.141 15.707 -12.179 1.00 47.31 215 VAL A C 1
ATOM 1644 O O . VAL A 1 215 ? -22.104 15.384 -11.447 1.00 47.31 215 VAL A O 1
#

Radius of gyration: 28.45 Å; chains: 1; bounding box: 64×45×79 Å

Secondary structure (DSSP, 8-state):
--SSPPEEEEES-HHHHHHHHHHTT--SEEEEE--S-GGGHHHHTS-SEEE---SSSHHHHHTT----TT-------------HHHHHH-TTHHHHHHHHHHHHHHHHHHTTEEEEEEEEEES-HHHHHHHHHTSTTTS-SS--EEEEE--TT---SSS-EEEEEEEEEEGGGHHHHHHHHHHTTEEEEEEEE------SS-HHHHHHHHHHT--

Sequence (215 aa):
ETKGRNIRIATKYQYSAREFLHRHGIHHFTLVKAEGAIEAAPTIGYADMVVDLTQTGTTLRENHLKPLADGVVVASQACLVANKQALRANPLLLPTLQTMLEYIDAAMHGKRYQNLTVNISGNDPESIAHKVAANPITHGLQGPTIAPIYSANGDQQNNGGWYTVTITIKTEHLLAAVAYLRSIGGTQVTATPVRYVFLESSPTFDTLLKHLGSV

=== Feature glossary ===
Key to the feature types in this record:

— What the protein is —

Primary structure: the covalent order of the twenty standard amino acids along the backbone. Two proteins with the same sequence will (almost always) fold to the same structure; two with 30% identity often share a fold but not the details.

Database cross-references. InterPro integrates a dozen domain/family signature databases into unified entries with residue-range hits. GO terms attach function/process/location labels with evidence codes. CATH codes position the fold in a four-level structural taxonomy. Organism is the NCBI-taxonomy species name.

— Where its atoms are —

The mmCIF block holds the 3D Cartesian coordinates of each backbone atom (N, Cα, C, O) in ångströms. mmCIF is the PDB's canonical archive format — a tagged-loop text representation of the atomic model.

Six rendered views show the 3D structure from the faces of a cube — i.e. along ±x, ±y, ±z. Rendering representation is drawn randomly per protein from cartoon (secondary-structure ribbons), sticks (backbone bonds), or molecular surface; coloring is either N→C rainbow (blue at the N-terminus through red at the C-terminus) or one color per chain.

— Local backbone conformation —

DSSP 8-state secondary structure assigns each residue one of H (α-helix), G (3₁₀-helix), I (π-helix), E (extended β-strand), B (isolated β-bridge), T (hydrogen-bonded turn), S (bend), or '-' (coil). The assignment is computed from backbone hydrogen-bond geometry via the Kabsch–Sander algorithm.

P-SEA three-state annotation labels each residue as helix, strand, or coil based purely on the geometry of the Cα trace. It serves as a fallback when the full backbone (and thus DSSP) is unavailable.

The φ/ψ torsion pair specifies the backbone conformation at each residue. φ rotates about the N–Cα bond, ψ about the Cα–C bond. Steric clashes forbid most of the (φ, ψ) plane — the allowed regions (α-helix basin, β-sheet basin, left-handed helix) are the Ramachandran-allowed regions.

— Global shape and packing —

The geometric summary reports three shape descriptors. Rg (radius of gyration) measures how spread out the Cα atoms are about their centre of mass; compact globular proteins have small Rg, elongated or unfolded ones large. Cα contacts (<8 Å, |i−j|>4) count long-range residue pairs in spatial proximity — high for tightly packed folds, near zero for rods or random coil. The bounding-box extents give the protein's footprint along x, y, z in Å.

Accessible surface area quantifies burial. A residue with SASA near zero is packed into the hydrophobic core; one with SASA >100 Å² sits on the surface. Computed here via the Shrake–Rupley numerical algorithm with a 1.4 Å probe.

Plot images: a contact map (which residues are close in 3D, as an N×N binary image), a Ramachandran scatter (backbone torsion angles, revealing secondary-structure composition at a glance), and — for AlphaFold structures — a PAE heatmap (pairwise prediction confidence).

— Structural neighborhood —

The Foldseek 3Di string encodes local tertiary geometry as a 20-letter alphabet — one character per residue — derived from the relative positions of nearby Cα atoms. Unlike the amino-acid sequence, 3Di is a direct function of the 3D structure, so two proteins with the same fold have similar 3Di strings even at low sequence identity.

Nearest PDB neighbors are the top structural matches found by Foldseek when searching this structure against the entire Protein Data Bank. Each hit reports a TM-score (0 to 1; >0.5 almost always implies the same fold) and an E-value. These are *structural* homologs — they may share no detectable sequence similarity.

— Confidence and disorder —

For AlphaFold models, the B-factor field carries pLDDT — the model's own estimate of local accuracy on a 0–100 scale. Regions with pLDDT<50 should be treated as essentially unmodeled; they often correspond to intrinsically disordered segments.

B-factor (Debye–Waller factor) reflects atomic displacement in the crystal lattice. It is an experimental observable (units Å²), not a prediction; low values mean the atom is pinned down, high values mean it moves or is heterogeneous across the crystal.

Predicted aligned error is AlphaFold's pairwise confidence. Unlike pLDDT (per-residue), PAE is per-residue-pair and captures whether two parts of the structure are correctly placed relative to each other. Units are ångströms of expected positional error.